Protein AF-0000000084083365 (afdb_homodimer)

Solvent-accessible surface area (backbone atoms only — not comparable to full-atom values): 12027 Å² total; per-residue (Å²): 129,91,64,71,51,70,53,64,90,50,36,26,26,65,69,39,46,43,53,42,29,74,72,65,22,33,40,32,35,37,15,74,35,67,48,46,75,58,87,82,38,42,32,40,36,31,38,42,30,38,36,39,96,86,64,53,58,25,37,34,26,52,65,78,50,51,77,82,81,77,56,88,44,71,38,72,30,55,31,55,54,53,50,41,50,49,38,45,70,63,65,36,55,50,38,53,43,35,54,30,53,77,34,64,30,79,44,64,66,75,80,130,129,89,66,72,46,70,54,62,89,50,35,26,26,66,68,38,46,42,53,40,32,74,72,65,22,33,40,32,36,36,15,73,35,65,48,47,75,58,89,83,37,43,34,38,35,32,38,42,30,39,36,40,94,85,64,52,55,24,37,34,29,48,69,72,28,56,71,80,83,65,49,88,37,72,38,72,30,55,31,54,53,51,49,42,52,50,36,46,70,63,64,35,55,50,35,55,42,35,54,31,51,78,35,65,30,79,43,66,65,76,80,130

Organism: NCBI:txid1280846

pLDDT: mean 87.74, std 18.54, range [27.97, 98.88]

Structure (mmCIF, N/CA/C/O backbone):
data_AF-0000000084083365-model_v1
#
loop_
_entity.id
_entity.type
_entity.pdbx_description
1 polymer 'Uncharacterized protein'
#
loop_
_atom_site.group_PDB
_atom_site.id
_atom_site.type_symbol
_atom_site.label_atom_id
_atom_site.label_alt_id
_atom_site.label_comp_id
_atom_site.label_asym_id
_atom_site.label_entity_id
_atom_site.label_seq_id
_atom_site.pdbx_PDB_ins_code
_atom_site.Cartn_x
_atom_site.Cartn_y
_atom_site.Cartn_z
_atom_site.occupancy
_atom_site.B_iso_or_equiv
_atom_site.auth_seq_id
_atom_site.auth_comp_id
_atom_site.auth_asym_id
_atom_site.auth_atom_id
_atom_site.pdbx_PDB_model_num
ATOM 1 N N . MET A 1 1 ? -10.867 -27.219 -23.719 1 28.39 1 MET A N 1
ATOM 2 C CA . MET A 1 1 ? -10.984 -27.281 -22.266 1 28.39 1 MET A CA 1
ATOM 3 C C . MET A 1 1 ? -9.906 -26.422 -21.594 1 28.39 1 MET A C 1
ATOM 5 O O . MET A 1 1 ? -8.719 -26.609 -21.844 1 28.39 1 MET A O 1
ATOM 9 N N . ASN A 1 2 ? -9.812 -25 -21.469 1 34.97 2 ASN A N 1
ATOM 10 C CA . ASN A 1 2 ? -8.664 -24.109 -21.344 1 34.97 2 ASN A CA 1
ATOM 11 C C . ASN A 1 2 ? -7.824 -24.453 -20.109 1 34.97 2 ASN A C 1
ATOM 13 O O . ASN A 1 2 ? -8.344 -24.5 -19 1 34.97 2 ASN A O 1
ATOM 17 N N . LEU A 1 3 ? -6.824 -25.312 -20.219 1 38.81 3 LEU A N 1
ATOM 18 C CA . LEU A 1 3 ? -5.852 -26.016 -19.391 1 38.81 3 LEU A CA 1
ATOM 19 C C . LEU A 1 3 ? -5.336 -25.109 -18.281 1 38.81 3 LEU A C 1
ATOM 21 O O . LEU A 1 3 ? -4.543 -25.547 -17.438 1 38.81 3 LEU A O 1
ATOM 25 N N . THR A 1 4 ? -5.219 -23.844 -18.562 1 41.69 4 THR A N 1
ATOM 26 C CA . THR A 1 4 ? -4.078 -23.094 -18.047 1 41.69 4 THR A CA 1
ATOM 27 C C . THR A 1 4 ? -4.141 -23 -16.516 1 41.69 4 THR A C 1
ATOM 29 O O . THR A 1 4 ? -3.133 -22.719 -15.867 1 41.69 4 THR A O 1
ATOM 32 N N . THR A 1 5 ? -5.312 -22.891 -16.016 1 45.03 5 THR A N 1
ATOM 33 C CA . THR A 1 5 ? -5.289 -22.531 -14.602 1 45.03 5 THR A CA 1
ATOM 34 C C . THR A 1 5 ? -4.914 -23.734 -13.742 1 45.03 5 THR A C 1
ATOM 36 O O . THR A 1 5 ? -4.871 -23.641 -12.516 1 45.03 5 THR A O 1
ATOM 39 N N . ASP A 1 6 ? -5.16 -24.953 -14.344 1 44.09 6 ASP A N 1
ATOM 40 C CA . ASP A 1 6 ? -5.082 -26.141 -13.492 1 44.09 6 ASP A CA 1
ATOM 41 C C . ASP A 1 6 ? -3.631 -26.484 -13.164 1 44.09 6 ASP A C 1
ATOM 43 O O . ASP A 1 6 ? -3.102 -27.484 -13.648 1 44.09 6 ASP A O 1
ATOM 47 N N . LEU A 1 7 ? -2.617 -25.5 -13.258 1 50.69 7 LEU A N 1
ATOM 48 C CA . LEU A 1 7 ? -1.283 -25.953 -12.883 1 50.69 7 LEU A CA 1
ATOM 49 C C . LEU A 1 7 ? -1.339 -26.828 -11.633 1 50.69 7 LEU A C 1
ATOM 51 O O . LEU A 1 7 ? -2.414 -27.047 -11.07 1 50.69 7 LEU A O 1
ATOM 55 N N . GLU A 1 8 ? 0.012 -27.188 -11.078 1 58.81 8 GLU A N 1
ATOM 56 C CA . GLU A 1 8 ? 0.29 -27.875 -9.82 1 58.81 8 GLU A CA 1
ATOM 57 C C . GLU A 1 8 ? -0.6 -27.344 -8.703 1 58.81 8 GLU A C 1
ATOM 59 O O . GLU A 1 8 ? -0.982 -26.172 -8.703 1 58.81 8 GLU A O 1
ATOM 64 N N . PRO A 1 9 ? -1.071 -28.406 -7.906 1 67.81 9 PRO A N 1
ATOM 65 C CA . PRO A 1 9 ? -1.9 -28.078 -6.746 1 67.81 9 PRO A CA 1
ATOM 66 C C . PRO A 1 9 ? -1.335 -26.922 -5.922 1 67.81 9 PRO A C 1
ATOM 68 O O . PRO A 1 9 ? -0.115 -26.766 -5.82 1 67.81 9 PRO A O 1
ATOM 71 N N . ASN A 1 10 ? -2.02 -25.828 -5.785 1 86.62 10 ASN A N 1
ATOM 72 C CA . ASN A 1 10 ? -1.722 -24.781 -4.82 1 86.62 10 ASN A CA 1
ATOM 73 C C . ASN A 1 10 ? -0.955 -23.625 -5.465 1 86.62 10 ASN A C 1
ATOM 75 O O . ASN A 1 10 ? -0.262 -22.875 -4.777 1 86.62 10 ASN A O 1
ATOM 79 N N . VAL A 1 11 ? -0.805 -23.797 -6.809 1 91.06 11 VAL A N 1
ATOM 80 C CA . VAL A 1 11 ? -0.217 -22.656 -7.504 1 91.06 11 VAL A CA 1
ATOM 81 C C . VAL A 1 11 ? -1.231 -22.078 -8.484 1 91.06 11 VAL A C 1
ATOM 83 O O . VAL A 1 11 ? -2.184 -22.75 -8.883 1 91.06 11 VAL A O 1
ATOM 86 N N . ILE A 1 12 ? -1.033 -20.859 -8.914 1 92.62 12 ILE A N 1
ATOM 87 C CA . ILE A 1 12 ? -1.96 -20.172 -9.812 1 92.62 12 ILE A CA 1
ATOM 88 C C . ILE A 1 12 ? -1.193 -19.203 -10.703 1 92.62 12 ILE A C 1
ATOM 90 O O . ILE A 1 12 ? -0.215 -18.594 -10.266 1 92.62 12 ILE A O 1
ATOM 94 N N . THR A 1 13 ? -1.591 -19.109 -11.938 1 92.25 13 THR A N 1
ATOM 95 C CA . THR A 1 13 ? -1.051 -18.125 -12.867 1 92.25 13 THR A CA 1
ATOM 96 C C . THR A 1 13 ? -1.703 -16.766 -12.641 1 92.25 13 THR A C 1
ATOM 98 O O . THR A 1 13 ? -2.654 -16.641 -11.867 1 92.25 13 THR A O 1
ATOM 101 N N . GLU A 1 14 ? -1.172 -15.797 -13.359 1 93.44 14 GLU A N 1
ATOM 102 C CA . GLU A 1 14 ? -1.752 -14.469 -13.25 1 93.44 14 GLU A CA 1
ATOM 103 C C . GLU A 1 14 ? -3.217 -14.461 -13.672 1 93.44 14 GLU A C 1
ATOM 105 O O . GLU A 1 14 ? -4.066 -13.875 -13 1 93.44 14 GLU A O 1
ATOM 110 N N . GLN A 1 15 ? -3.447 -15.086 -14.797 1 91.94 15 GLN A N 1
ATOM 111 C CA . GLN A 1 15 ? -4.832 -15.156 -15.258 1 91.94 15 GLN A CA 1
ATOM 112 C C . GLN A 1 15 ? -5.715 -15.844 -14.219 1 91.94 15 GLN A C 1
ATOM 114 O O . GLN A 1 15 ? -6.828 -15.383 -13.945 1 91.94 15 GLN A O 1
ATOM 119 N N . GLY A 1 16 ? -5.266 -16.938 -13.742 1 92.69 16 GLY A N 1
ATOM 120 C CA . GLY A 1 16 ? -6.016 -17.641 -12.711 1 92.69 16 GLY A CA 1
ATOM 121 C C . GLY A 1 16 ? -6.27 -16.797 -11.477 1 92.69 16 GLY A C 1
ATOM 122 O O . GLY A 1 16 ? -7.352 -16.859 -10.891 1 92.69 16 GLY A O 1
ATOM 123 N N . LEU A 1 17 ? -5.258 -16.062 -11.102 1 95.44 17 LEU A N 1
ATOM 124 C CA . LEU A 1 17 ? -5.398 -15.195 -9.93 1 95.44 17 LEU A CA 1
ATOM 125 C C . LEU A 1 17 ? -6.492 -14.156 -10.148 1 95.44 17 LEU A C 1
ATOM 127 O O . LEU A 1 17 ? -7.316 -13.914 -9.266 1 95.44 17 LEU A O 1
ATOM 131 N N . ARG A 1 18 ? -6.52 -13.562 -11.281 1 96.25 18 ARG A N 1
ATOM 132 C CA . ARG A 1 18 ? -7.547 -12.578 -11.594 1 96.25 18 ARG A CA 1
ATOM 133 C C . ARG A 1 18 ? -8.938 -13.195 -11.531 1 96.25 18 ARG A C 1
ATOM 135 O O . ARG A 1 18 ? -9.867 -12.594 -10.984 1 96.25 18 ARG A O 1
ATOM 142 N N . GLU A 1 19 ? -9.031 -14.344 -12.047 1 95.19 19 GLU A N 1
ATOM 143 C CA . GLU A 1 19 ? -10.312 -15.039 -12.047 1 95.19 19 GLU A CA 1
ATOM 144 C C . GLU A 1 19 ? -10.773 -15.344 -10.625 1 95.19 19 GLU A C 1
ATOM 146 O O . GLU A 1 19 ? -11.945 -15.148 -10.289 1 95.19 19 GLU A O 1
ATOM 151 N N . LEU A 1 20 ? -9.859 -15.836 -9.891 1 95.31 20 LEU A N 1
ATOM 152 C CA . LEU A 1 20 ? -10.211 -16.156 -8.508 1 95.31 20 LEU A CA 1
ATOM 153 C C . LEU A 1 20 ? -10.555 -14.898 -7.727 1 95.31 20 LEU A C 1
ATOM 155 O O . LEU A 1 20 ? -11.469 -14.906 -6.898 1 95.31 20 LEU A O 1
ATOM 159 N N . ALA A 1 21 ? -9.812 -13.812 -7.965 1 96.5 21 ALA A N 1
ATOM 160 C CA . ALA A 1 21 ? -10.125 -12.547 -7.309 1 96.5 21 ALA A CA 1
ATOM 161 C C . ALA A 1 21 ? -11.539 -12.086 -7.656 1 96.5 21 ALA A C 1
ATOM 163 O O . ALA A 1 21 ? -12.273 -11.617 -6.781 1 96.5 21 ALA A O 1
ATOM 164 N N . GLU A 1 22 ? -11.922 -12.227 -8.859 1 95.88 22 GLU A N 1
ATOM 165 C CA . GLU A 1 22 ? -13.258 -11.852 -9.305 1 95.88 22 GLU A CA 1
ATOM 166 C C . GLU A 1 22 ? -14.328 -12.688 -8.625 1 95.88 22 GLU A C 1
ATOM 168 O O . GLU A 1 22 ? -15.461 -12.234 -8.438 1 95.88 22 GLU A O 1
ATOM 173 N N . LYS A 1 23 ? -13.945 -13.898 -8.32 1 94.62 23 LYS A N 1
ATOM 174 C CA . LYS A 1 23 ? -14.875 -14.797 -7.656 1 94.62 23 LYS A CA 1
ATOM 175 C C . LYS A 1 23 ? -14.898 -14.555 -6.148 1 94.62 23 LYS A C 1
ATOM 177 O O . LYS A 1 23 ? -15.539 -15.289 -5.402 1 94.62 23 LYS A O 1
ATOM 182 N N . GLY A 1 24 ? -14.141 -13.594 -5.699 1 94.94 24 GLY A N 1
ATOM 183 C CA . GLY A 1 24 ? -14.258 -13.188 -4.309 1 94.94 24 GLY A CA 1
ATOM 184 C C . GLY A 1 24 ? -13.094 -13.648 -3.453 1 94.94 24 GLY A C 1
ATOM 185 O O . GLY A 1 24 ? -13.062 -13.398 -2.246 1 94.94 24 GLY A O 1
ATOM 186 N N . HIS A 1 25 ? -12.109 -14.336 -4.016 1 96.44 25 HIS A N 1
ATOM 187 C CA . HIS A 1 25 ? -10.93 -14.742 -3.262 1 96.44 25 HIS A CA 1
ATOM 188 C C . HIS A 1 25 ? -10.086 -13.539 -2.857 1 96.44 25 HIS A C 1
ATOM 190 O O . HIS A 1 25 ? -10.047 -12.531 -3.574 1 96.44 25 HIS A O 1
ATOM 196 N N . MET A 1 26 ? -9.383 -13.672 -1.742 1 97.75 26 MET A N 1
ATOM 197 C CA . MET A 1 26 ? -8.43 -12.656 -1.318 1 97.75 26 MET A CA 1
ATOM 198 C C . MET A 1 26 ? -7.09 -12.836 -2.029 1 97.75 26 MET A C 1
ATOM 200 O O . MET A 1 26 ? -6.695 -13.961 -2.342 1 97.75 26 MET A O 1
ATOM 204 N N . VAL A 1 27 ? -6.496 -11.75 -2.279 1 98.38 27 VAL A N 1
ATOM 205 C CA . VAL A 1 27 ? -5.113 -11.75 -2.736 1 98.38 27 VAL A CA 1
ATOM 206 C C . VAL A 1 27 ? -4.203 -11.203 -1.638 1 98.38 27 VAL A C 1
ATOM 208 O O . VAL A 1 27 ? -4.418 -10.086 -1.147 1 98.38 27 VAL A O 1
ATOM 211 N N . GLU A 1 28 ? -3.213 -11.977 -1.253 1 98.69 28 GLU A N 1
ATOM 212 C CA . GLU A 1 28 ? -2.271 -11.539 -0.227 1 98.69 28 GLU A CA 1
ATOM 213 C C . GLU A 1 28 ? -0.902 -11.234 -0.829 1 98.69 28 GLU A C 1
ATOM 215 O O . GLU A 1 28 ? -0.443 -11.938 -1.73 1 98.69 28 GLU A O 1
ATOM 220 N N . VAL A 1 29 ? -0.336 -10.18 -0.388 1 98.88 29 VAL A N 1
ATOM 221 C CA . VAL A 1 29 ? 1.053 -9.836 -0.664 1 98.88 29 VAL A CA 1
ATOM 222 C C . VAL A 1 29 ? 1.919 -10.156 0.55 1 98.88 29 VAL A C 1
ATOM 224 O O . VAL A 1 29 ? 1.615 -9.742 1.669 1 98.88 29 VAL A O 1
ATOM 227 N N . LEU A 1 30 ? 2.959 -10.938 0.314 1 98.88 30 LEU A N 1
ATOM 228 C CA . LEU A 1 30 ? 3.85 -11.359 1.39 1 98.88 30 LEU A CA 1
ATOM 229 C C . LEU A 1 30 ? 5.238 -10.75 1.214 1 98.88 30 LEU A C 1
ATOM 231 O O . LEU A 1 30 ? 5.812 -10.805 0.123 1 98.88 30 LEU A O 1
ATOM 235 N N . CYS A 1 31 ? 5.75 -10.188 2.297 1 98.88 31 CYS A N 1
ATOM 236 C CA . CYS A 1 31 ? 7.105 -9.656 2.283 1 98.88 31 CYS A CA 1
ATOM 237 C C . CYS A 1 31 ? 8.109 -10.711 2.723 1 98.88 31 CYS A C 1
ATOM 239 O O . CYS A 1 31 ? 8.023 -11.234 3.834 1 98.88 31 CYS A O 1
ATOM 241 N N . GLN A 1 32 ? 9.078 -10.961 1.82 1 98.75 32 GLN A N 1
ATOM 242 C CA . GLN A 1 32 ? 9.992 -12.07 2.064 1 98.75 32 GLN A CA 1
ATOM 243 C C . GLN A 1 32 ? 11.375 -11.562 2.465 1 98.75 32 GLN A C 1
ATOM 245 O O . GLN A 1 32 ? 12.266 -12.352 2.771 1 98.75 32 GLN A O 1
ATOM 250 N N . ALA A 1 33 ? 11.633 -10.352 2.414 1 98.56 33 ALA A N 1
ATOM 251 C CA . ALA A 1 33 ? 12.859 -9.672 2.826 1 98.56 33 ALA A CA 1
ATOM 252 C C . ALA A 1 33 ? 12.586 -8.219 3.184 1 98.56 33 ALA A C 1
ATOM 254 O O . ALA A 1 33 ? 11.711 -7.578 2.588 1 98.56 33 ALA A O 1
ATOM 255 N N . ASP A 1 34 ? 13.352 -7.648 4.18 1 98.56 34 ASP A N 1
ATOM 256 C CA . ASP A 1 34 ? 13.172 -6.242 4.523 1 98.56 34 ASP A CA 1
ATOM 257 C C . ASP A 1 34 ? 13.438 -5.344 3.32 1 98.56 34 ASP A C 1
ATOM 259 O O . ASP A 1 34 ? 14.531 -5.375 2.75 1 98.56 34 ASP A O 1
ATOM 263 N N . PRO A 1 35 ? 12.469 -4.598 2.949 1 98.75 35 PRO A N 1
ATOM 264 C CA . PRO A 1 35 ? 12.672 -3.713 1.801 1 98.75 35 PRO A CA 1
ATOM 265 C C . PRO A 1 35 ? 13.641 -2.572 2.102 1 98.75 35 PRO A C 1
ATOM 267 O O . PRO A 1 35 ? 13.82 -2.197 3.266 1 98.75 35 PRO A O 1
ATOM 270 N N . GLU A 1 36 ? 14.203 -2.035 1.07 1 98.31 36 GLU A N 1
ATOM 271 C CA . GLU A 1 36 ? 15.102 -0.888 1.164 1 98.31 36 GLU A CA 1
ATOM 272 C C . GLU A 1 36 ? 14.859 0.095 0.022 1 98.31 36 GLU A C 1
ATOM 274 O O . GLU A 1 36 ? 14.586 -0.314 -1.109 1 98.31 36 GLU A O 1
ATOM 279 N N . ARG A 1 37 ? 15.078 1.303 0.318 1 97.19 37 ARG A N 1
ATOM 280 C CA . ARG A 1 37 ? 14.93 2.33 -0.708 1 97.19 37 ARG A CA 1
ATOM 281 C C . ARG A 1 37 ? 16.266 2.613 -1.396 1 97.19 37 ARG A C 1
ATOM 283 O O . ARG A 1 37 ? 17.266 2.895 -0.732 1 97.19 37 ARG A O 1
ATOM 290 N N . LYS A 1 38 ? 16.312 2.479 -2.658 1 95.69 38 LYS A N 1
ATOM 291 C CA . LYS A 1 38 ? 17.438 2.857 -3.502 1 95.69 38 LYS A CA 1
ATOM 292 C C . LYS A 1 38 ? 17.016 3.836 -4.59 1 95.69 38 LYS A C 1
ATOM 294 O O . LYS A 1 38 ? 16.344 3.447 -5.559 1 95.69 38 LYS A O 1
ATOM 299 N N . GLY A 1 39 ? 17.406 5.094 -4.434 1 92.5 39 GLY A N 1
ATOM 300 C CA . GLY A 1 39 ? 16.938 6.098 -5.375 1 92.5 39 GLY A CA 1
ATOM 301 C C . GLY A 1 39 ? 15.438 6.273 -5.359 1 92.5 39 GLY A C 1
ATOM 302 O O . GLY A 1 39 ? 14.844 6.488 -4.297 1 92.5 39 GLY A O 1
ATOM 303 N N . PRO A 1 40 ? 14.859 6.215 -6.543 1 92.25 40 PRO A N 1
ATOM 304 C CA . PRO A 1 40 ? 13.422 6.492 -6.633 1 92.25 40 PRO A CA 1
ATOM 305 C C . PRO A 1 40 ? 12.57 5.258 -6.355 1 92.25 40 PRO A C 1
ATOM 307 O O . PRO A 1 40 ? 11.344 5.32 -6.453 1 92.25 40 PRO A O 1
ATOM 310 N N . SER A 1 41 ? 13.227 4.172 -5.957 1 96.19 41 SER A N 1
ATOM 311 C CA . SER A 1 41 ? 12.461 2.938 -5.859 1 96.19 41 SER A CA 1
ATOM 312 C C . SER A 1 41 ? 12.688 2.246 -4.52 1 96.19 41 SER A C 1
ATOM 314 O O . SER A 1 41 ? 13.773 2.355 -3.938 1 96.19 41 SER A O 1
ATOM 316 N N . TRP A 1 42 ? 11.648 1.66 -4.027 1 98.38 42 TRP A N 1
ATOM 317 C CA . TRP A 1 42 ? 11.758 0.707 -2.926 1 98.38 42 TRP A CA 1
ATOM 318 C C . TRP A 1 42 ? 11.969 -0.709 -3.451 1 98.38 42 TRP A C 1
ATOM 320 O O . TRP A 1 42 ? 11.133 -1.234 -4.191 1 98.38 42 TRP A O 1
ATOM 330 N N . TYR A 1 43 ? 13.086 -1.28 -3.055 1 98.69 43 TYR A N 1
ATOM 331 C CA . TYR A 1 43 ? 13.406 -2.65 -3.441 1 98.69 43 TYR A CA 1
ATOM 332 C C . TYR A 1 43 ? 13.117 -3.619 -2.303 1 98.69 43 TYR A C 1
ATOM 334 O O . TYR A 1 43 ? 13.242 -3.266 -1.129 1 98.69 43 TYR A O 1
ATOM 342 N N . GLY A 1 44 ? 12.727 -4.777 -2.656 1 98.62 44 GLY A N 1
ATOM 343 C CA . GLY A 1 44 ? 12.422 -5.863 -1.736 1 98.62 44 GLY A CA 1
ATOM 344 C C . GLY A 1 44 ? 12.125 -7.176 -2.438 1 98.62 44 GLY A C 1
ATOM 345 O O . GLY A 1 44 ? 12.617 -7.418 -3.543 1 98.62 44 GLY A O 1
ATOM 346 N N . LEU A 1 45 ? 11.547 -8.023 -1.747 1 98.81 45 LEU A N 1
ATOM 347 C CA . LEU A 1 45 ? 11.07 -9.289 -2.287 1 98.81 45 LEU A CA 1
ATOM 348 C C . LEU A 1 45 ? 9.664 -9.594 -1.783 1 98.81 45 LEU A C 1
ATOM 350 O O . LEU A 1 45 ? 9.461 -9.828 -0.588 1 98.81 45 LEU A O 1
ATOM 354 N N . TRP A 1 46 ? 8.773 -9.5 -2.689 1 98.75 46 TRP A N 1
ATOM 355 C CA . TRP A 1 46 ? 7.387 -9.812 -2.379 1 98.75 46 TRP A CA 1
ATOM 356 C C . TRP A 1 46 ? 6.875 -10.945 -3.264 1 98.75 46 TRP A C 1
ATOM 358 O O . TRP A 1 46 ? 7.305 -11.094 -4.41 1 98.75 46 TRP A O 1
ATOM 368 N N . ILE A 1 47 ? 6.016 -11.734 -2.74 1 98.56 47 ILE A N 1
ATOM 369 C CA . ILE A 1 47 ? 5.262 -12.727 -3.498 1 98.56 47 ILE A CA 1
ATOM 370 C C . ILE A 1 47 ? 3.77 -12.562 -3.225 1 98.56 47 ILE A C 1
ATOM 372 O O . ILE A 1 47 ? 3.375 -11.812 -2.328 1 98.56 47 ILE A O 1
ATOM 376 N N . MET A 1 48 ? 2.992 -13.242 -4.094 1 98.5 48 MET A N 1
ATOM 377 C CA . MET A 1 48 ? 1.546 -13.148 -3.916 1 98.5 48 MET A CA 1
ATOM 378 C C . MET A 1 48 ? 0.906 -14.531 -3.9 1 98.5 48 MET A C 1
ATOM 380 O O . MET A 1 48 ? 1.438 -15.469 -4.492 1 98.5 48 MET A O 1
ATOM 384 N N . ARG A 1 49 ? -0.214 -14.594 -3.191 1 97.44 49 ARG A N 1
ATOM 385 C CA . ARG A 1 49 ? -1.049 -15.789 -3.209 1 97.44 49 ARG A CA 1
ATOM 386 C C . ARG A 1 49 ? -2.527 -15.422 -3.111 1 97.44 49 ARG A C 1
ATOM 388 O O . ARG A 1 49 ? -2.875 -14.32 -2.686 1 97.44 49 ARG A O 1
ATOM 395 N N . THR A 1 50 ? -3.348 -16.297 -3.59 1 97.5 50 THR A N 1
ATOM 396 C CA . THR A 1 50 ? -4.781 -16.203 -3.348 1 97.5 50 THR A CA 1
ATOM 397 C C . THR A 1 50 ? -5.195 -17.062 -2.158 1 97.5 50 THR A C 1
ATOM 399 O O . THR A 1 50 ? -4.57 -18.094 -1.886 1 97.5 50 THR A O 1
ATOM 402 N N . VAL A 1 51 ? -6.168 -16.578 -1.456 1 97.25 51 VAL A N 1
ATOM 403 C CA . VAL A 1 51 ? -6.746 -17.328 -0.347 1 97.25 51 VAL A CA 1
ATOM 404 C C . VAL A 1 51 ? -8.258 -17.453 -0.538 1 97.25 51 VAL A C 1
ATOM 406 O O . VAL A 1 51 ? -8.969 -16.453 -0.571 1 97.25 51 VAL A O 1
ATOM 409 N N . GLY A 1 52 ? -8.727 -18.672 -0.672 1 94.56 52 GLY A N 1
ATOM 410 C CA . GLY A 1 52 ? -10.148 -18.922 -0.811 1 94.56 52 GLY A CA 1
ATOM 411 C C . GLY A 1 52 ? -10.898 -18.844 0.506 1 94.56 52 GLY A C 1
ATOM 412 O O . GLY A 1 52 ? -10.289 -18.75 1.57 1 94.56 52 GLY A O 1
ATOM 413 N N . ALA A 1 53 ? -12.266 -18.891 0.351 1 91.56 53 ALA A N 1
ATOM 414 C CA . ALA A 1 53 ? -13.125 -18.891 1.535 1 91.56 53 ALA A CA 1
ATOM 415 C C . ALA A 1 53 ? -12.844 -20.109 2.416 1 91.56 53 ALA A C 1
ATOM 417 O O . ALA A 1 53 ? -13.023 -20.047 3.635 1 91.56 53 ALA A O 1
ATOM 418 N N . ASP A 1 54 ? -12.406 -21.141 1.793 1 91.44 54 ASP A N 1
ATOM 419 C CA . ASP A 1 54 ? -12.109 -22.391 2.502 1 91.44 54 ASP A CA 1
ATOM 420 C C . ASP A 1 54 ? -10.719 -22.344 3.129 1 91.44 54 ASP A C 1
ATOM 422 O O . ASP A 1 54 ? -10.281 -23.312 3.758 1 91.44 54 ASP A O 1
ATOM 426 N N . GLY A 1 55 ? -10.031 -21.297 2.939 1 91.62 55 GLY A N 1
ATOM 427 C CA . GLY A 1 55 ? -8.703 -21.156 3.512 1 91.62 55 GLY A CA 1
ATOM 428 C C . GLY A 1 55 ? -7.605 -21.719 2.621 1 91.62 55 GLY A C 1
ATOM 429 O O . GLY A 1 55 ? -6.422 -21.594 2.936 1 91.62 55 GLY A O 1
ATOM 430 N N . LYS A 1 56 ? -7.992 -22.297 1.464 1 93 56 LYS A N 1
ATOM 431 C CA . LYS A 1 56 ? -6.992 -22.844 0.548 1 93 56 LYS A CA 1
ATOM 432 C C . LYS A 1 56 ? -6.195 -21.719 -0.121 1 93 56 LYS A C 1
ATOM 434 O O . LYS A 1 56 ? -6.77 -20.75 -0.599 1 93 56 LYS A O 1
ATOM 439 N N . GLU A 1 57 ? -4.906 -21.922 -0.083 1 95.56 57 GLU A N 1
ATOM 440 C CA . GLU A 1 57 ? -3.994 -20.938 -0.646 1 95.56 57 GLU A CA 1
ATOM 441 C C . GLU A 1 57 ? -3.408 -21.406 -1.971 1 95.56 57 GLU A C 1
ATOM 443 O O . GLU A 1 57 ? -3.15 -22.609 -2.145 1 95.56 57 GLU A O 1
ATOM 448 N N . LYS A 1 58 ? -3.246 -20.516 -2.932 1 94.69 58 LYS A N 1
ATOM 449 C CA . LYS A 1 58 ? -2.539 -20.781 -4.184 1 94.69 58 LYS A CA 1
ATOM 450 C C . LYS A 1 58 ? -1.478 -19.719 -4.445 1 94.69 58 LYS A C 1
ATOM 452 O O . LYS A 1 58 ? -1.785 -18.516 -4.492 1 94.69 58 LYS A O 1
ATOM 457 N N . LEU A 1 59 ? -0.245 -20.156 -4.617 1 95.19 59 LEU A N 1
ATOM 458 C CA . LEU A 1 59 ? 0.88 -19.25 -4.848 1 95.19 59 LEU A CA 1
ATOM 459 C C . LEU A 1 59 ? 0.927 -18.812 -6.305 1 95.19 59 LEU A C 1
ATOM 461 O O . LEU A 1 59 ? 0.756 -19.625 -7.215 1 95.19 59 LEU A O 1
ATOM 465 N N . LEU A 1 60 ? 1.142 -17.5 -6.527 1 96.06 60 LEU A N 1
ATOM 466 C CA . LEU A 1 60 ? 1.297 -16.953 -7.871 1 96.06 60 LEU A CA 1
ATOM 467 C C . LEU A 1 60 ? 2.629 -17.375 -8.484 1 96.06 60 LEU A C 1
ATOM 469 O O . LEU A 1 60 ? 3.686 -17.188 -7.875 1 96.06 60 LEU A O 1
ATOM 473 N N . VAL A 1 61 ? 2.518 -17.906 -9.641 1 93.12 61 VAL A N 1
ATOM 474 C CA . VAL A 1 61 ? 3.73 -18.359 -10.312 1 93.12 61 VAL A CA 1
ATOM 475 C C . VAL A 1 61 ? 3.826 -17.719 -11.695 1 93.12 61 VAL A C 1
ATOM 477 O O . VAL A 1 61 ? 2.832 -17.219 -12.219 1 93.12 61 VAL A O 1
ATOM 480 N N . THR A 1 62 ? 5.062 -17.562 -12.203 1 86.12 62 THR A N 1
ATOM 481 C CA . THR A 1 62 ? 5.293 -17.031 -13.539 1 86.12 62 THR A CA 1
ATOM 482 C C . THR A 1 62 ? 4.883 -18.047 -14.602 1 86.12 62 THR A C 1
ATOM 484 O O . THR A 1 62 ? 4.926 -19.25 -14.359 1 86.12 62 THR A O 1
ATOM 487 N N . ALA A 1 63 ? 3.619 -18 -15.172 1 58.94 63 ALA A N 1
ATOM 488 C CA . ALA A 1 63 ? 3.139 -18.984 -16.141 1 58.94 63 ALA A CA 1
ATOM 489 C C . ALA A 1 63 ? 4.293 -19.797 -16.703 1 58.94 63 ALA A C 1
ATOM 491 O O . ALA A 1 63 ? 4.246 -21.031 -16.719 1 58.94 63 ALA A O 1
ATOM 492 N N . ARG A 1 64 ? 4.949 -19.281 -17.812 1 52.28 64 ARG A N 1
ATOM 493 C CA . ARG A 1 64 ? 5.473 -20.172 -18.844 1 52.28 64 ARG A CA 1
ATOM 494 C C . ARG A 1 64 ? 6.691 -20.938 -18.344 1 52.28 64 ARG A C 1
ATOM 496 O O . ARG A 1 64 ? 7.816 -20.438 -18.406 1 52.28 64 ARG A O 1
ATOM 503 N N . THR A 1 65 ? 6.848 -20.984 -17.109 1 46.62 65 THR A N 1
ATOM 504 C CA . THR A 1 65 ? 7.855 -22.031 -17.016 1 46.62 65 THR A CA 1
ATOM 505 C C . THR A 1 65 ? 7.539 -23.172 -17.969 1 46.62 65 THR A C 1
ATOM 507 O O . THR A 1 65 ? 6.656 -23.984 -17.688 1 46.62 65 THR A O 1
ATOM 510 N N . ARG A 1 66 ? 7.109 -22.875 -19.031 1 42.59 66 ARG A N 1
ATOM 511 C CA . ARG A 1 66 ? 7.082 -24 -19.969 1 42.59 66 ARG A CA 1
ATOM 512 C C . ARG A 1 66 ? 8.141 -25.031 -19.609 1 42.59 66 ARG A C 1
ATOM 514 O O . ARG A 1 66 ? 9.016 -24.766 -18.781 1 42.59 66 ARG A O 1
ATOM 521 N N . LEU A 1 67 ? 8.719 -25.594 -20.828 1 41.47 67 LEU A N 1
ATOM 522 C CA . LEU A 1 67 ? 9.203 -26.844 -21.406 1 41.47 67 LEU A CA 1
ATOM 523 C C . LEU A 1 67 ? 10.539 -27.234 -20.781 1 41.47 67 LEU A C 1
ATOM 525 O O . LEU A 1 67 ? 10.914 -28.406 -20.797 1 41.47 67 LEU A O 1
ATOM 529 N N . THR A 1 68 ? 11.398 -26.188 -20.672 1 45.31 68 THR A N 1
ATOM 530 C CA . THR A 1 68 ? 12.656 -26.938 -20.719 1 45.31 68 THR A CA 1
ATOM 531 C C . THR A 1 68 ? 12.922 -27.609 -19.375 1 45.31 68 THR A C 1
ATOM 533 O O . THR A 1 68 ? 13.367 -28.766 -19.328 1 45.31 68 THR A O 1
ATOM 536 N N . GLN A 1 69 ? 12.984 -26.656 -18.234 1 52.88 69 GLN A N 1
ATOM 537 C CA . GLN A 1 69 ? 13.578 -27.391 -17.125 1 52.88 69 GLN A CA 1
ATOM 538 C C . GLN A 1 69 ? 12.508 -27.859 -16.141 1 52.88 69 GLN A C 1
ATOM 540 O O . GLN A 1 69 ? 12.812 -28.578 -15.18 1 52.88 69 GLN A O 1
ATOM 545 N N . ASN A 1 70 ? 11.117 -27.844 -16.469 1 55.59 70 ASN A N 1
ATOM 546 C CA . ASN A 1 70 ? 10.016 -28.438 -15.719 1 55.59 70 ASN A CA 1
ATOM 547 C C . ASN A 1 70 ? 9.891 -27.828 -14.328 1 55.59 70 ASN A C 1
ATOM 549 O O . ASN A 1 70 ? 9.445 -28.484 -13.391 1 55.59 70 ASN A O 1
ATOM 553 N N . ALA A 1 71 ? 10.594 -26.531 -13.984 1 65.06 71 ALA A N 1
ATOM 554 C CA . ALA A 1 71 ? 10.484 -26.094 -12.594 1 65.06 71 ALA A CA 1
ATOM 555 C C . ALA A 1 71 ? 9.492 -24.938 -12.453 1 65.06 71 ALA A C 1
ATOM 557 O O . ALA A 1 71 ? 9.523 -24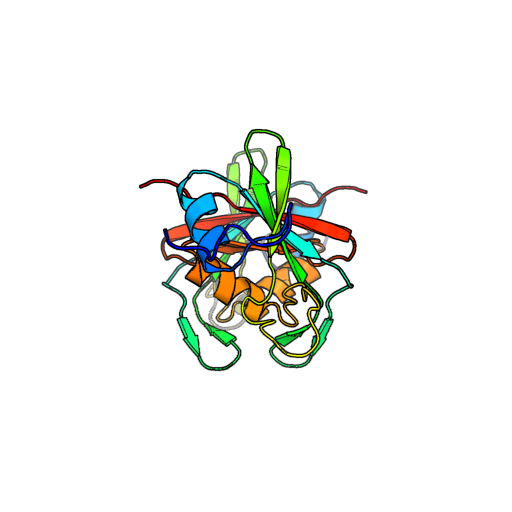 -13.242 1 65.06 71 ALA A O 1
ATOM 558 N N . ILE A 1 72 ? 8.406 -25.047 -11.664 1 76.19 72 ILE A N 1
ATOM 559 C CA . ILE A 1 72 ? 7.469 -24.031 -11.203 1 76.19 72 ILE A CA 1
ATOM 560 C C . ILE A 1 72 ? 8.219 -22.953 -10.43 1 76.19 72 ILE A C 1
ATOM 562 O O . ILE A 1 72 ? 8.914 -23.25 -9.453 1 76.19 72 ILE A O 1
ATOM 566 N N . LYS A 1 73 ? 8.219 -21.766 -11.148 1 86.69 73 LYS A N 1
ATOM 567 C CA . LYS A 1 73 ? 8.906 -20.672 -10.469 1 86.69 73 LYS A CA 1
ATOM 568 C C . LYS A 1 73 ? 7.902 -19.688 -9.875 1 86.69 73 LYS A C 1
ATOM 570 O O . LYS A 1 73 ? 6.988 -19.234 -10.562 1 86.69 73 LYS A O 1
ATOM 575 N N . VAL A 1 74 ? 8.008 -19.438 -8.578 1 92.12 74 VAL A N 1
ATOM 576 C CA . VAL A 1 74 ? 7.199 -18.438 -7.887 1 92.12 74 VAL A CA 1
ATOM 577 C C . VAL A 1 74 ? 7.441 -17.047 -8.5 1 92.12 74 VAL A C 1
ATOM 579 O O . VAL A 1 74 ? 8.586 -16.688 -8.789 1 92.12 74 VAL A O 1
ATOM 582 N N . ARG A 1 75 ? 6.34 -16.328 -8.758 1 95.06 75 ARG A N 1
ATOM 583 C CA . ARG A 1 75 ? 6.531 -14.961 -9.227 1 95.06 75 ARG A CA 1
ATOM 584 C C . ARG A 1 75 ? 7.012 -14.055 -8.102 1 95.06 75 ARG A C 1
ATOM 586 O O . ARG A 1 75 ? 6.316 -13.883 -7.098 1 95.06 75 ARG A O 1
ATOM 593 N N . GLU A 1 76 ? 8.141 -13.484 -8.328 1 97 76 GLU A N 1
ATOM 594 C CA . GLU A 1 76 ? 8.742 -12.57 -7.359 1 97 76 GLU A CA 1
ATOM 595 C C . GLU A 1 76 ? 8.68 -11.125 -7.852 1 97 76 GLU A C 1
ATOM 597 O O . GLU A 1 76 ? 8.961 -10.852 -9.016 1 97 76 GLU A O 1
ATOM 602 N N . PHE A 1 77 ? 8.273 -10.289 -6.98 1 97.94 77 PHE A N 1
ATOM 603 C CA . PHE A 1 77 ? 8.328 -8.852 -7.25 1 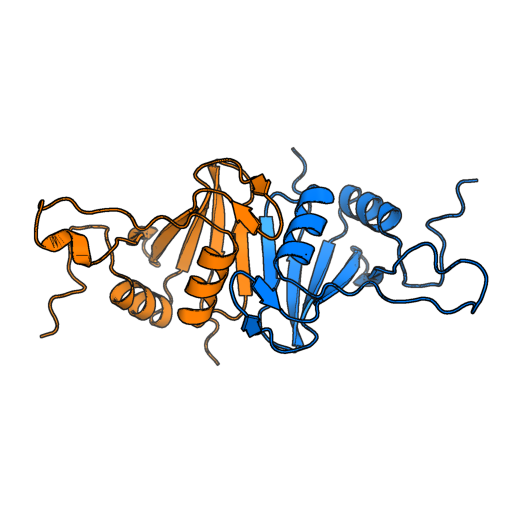97.94 77 PHE A CA 1
ATOM 604 C C . PHE A 1 77 ? 9.516 -8.211 -6.535 1 97.94 77 PHE A C 1
ATOM 606 O O . PHE A 1 77 ? 9.641 -8.32 -5.316 1 97.94 77 PHE A O 1
ATOM 613 N N . LYS A 1 78 ? 10.273 -7.477 -7.258 1 98.19 78 LYS A N 1
ATOM 614 C CA . LYS A 1 78 ? 11.523 -6.973 -6.695 1 98.19 78 LYS A CA 1
ATOM 615 C C . LYS A 1 78 ? 11.406 -5.492 -6.332 1 98.19 78 LYS A C 1
ATOM 617 O O . LYS A 1 78 ? 12.312 -4.922 -5.734 1 98.19 78 LYS A O 1
ATOM 622 N N . THR A 1 79 ? 10.305 -4.832 -6.727 1 98.62 79 THR A N 1
ATOM 623 C CA . THR A 1 79 ? 10.078 -3.43 -6.398 1 98.62 79 THR A CA 1
ATOM 624 C C . THR A 1 79 ? 8.648 -3.213 -5.906 1 98.62 79 THR A C 1
ATOM 626 O O . THR A 1 79 ? 7.727 -3.918 -6.324 1 98.62 79 THR A O 1
ATOM 629 N N . ALA A 1 80 ? 8.516 -2.193 -5.051 1 98.62 80 ALA A N 1
ATOM 630 C CA . ALA A 1 80 ? 7.168 -1.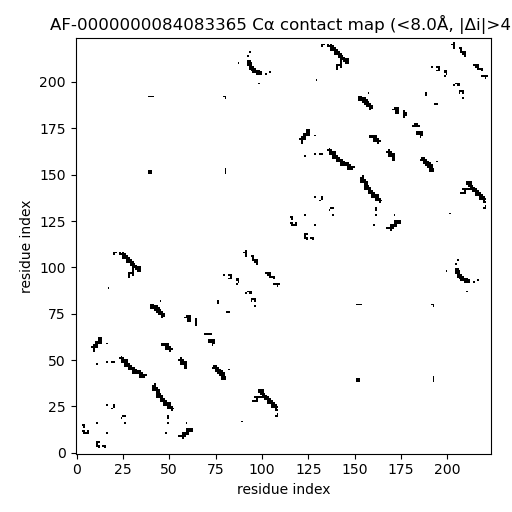794 -4.652 1 98.62 80 ALA A CA 1
ATOM 631 C C . ALA A 1 80 ? 6.328 -1.396 -5.863 1 98.62 80 ALA A C 1
ATOM 633 O O . ALA A 1 80 ? 5.137 -1.701 -5.93 1 98.62 80 ALA A O 1
ATOM 634 N N . THR A 1 81 ? 6.973 -0.744 -6.805 1 98.38 81 THR A N 1
ATOM 635 C CA . THR A 1 81 ? 6.293 -0.339 -8.031 1 98.38 81 THR A CA 1
ATOM 636 C C . THR A 1 81 ? 5.715 -1.551 -8.75 1 98.38 81 THR A C 1
ATOM 638 O O . THR A 1 81 ? 4.594 -1.5 -9.258 1 98.38 81 THR A O 1
ATOM 641 N N . GLY A 1 82 ? 6.48 -2.648 -8.797 1 98.12 82 GLY A N 1
ATOM 642 C CA . GLY A 1 82 ? 5.988 -3.869 -9.422 1 98.12 82 GLY A CA 1
ATOM 643 C C . GLY A 1 82 ? 4.77 -4.441 -8.719 1 98.12 82 GLY A C 1
ATOM 644 O O . GLY A 1 82 ? 3.83 -4.898 -9.367 1 98.12 82 GLY A O 1
ATOM 645 N N . VAL A 1 83 ? 4.773 -4.391 -7.414 1 98.75 83 VAL A N 1
ATOM 646 C CA . VAL A 1 83 ? 3.646 -4.875 -6.625 1 98.75 83 VAL A CA 1
ATOM 647 C C . VAL A 1 83 ? 2.408 -4.035 -6.922 1 98.75 83 VAL A C 1
ATOM 649 O O . VAL A 1 83 ? 1.339 -4.574 -7.215 1 98.75 83 VAL A O 1
ATOM 652 N N . ILE A 1 84 ? 2.561 -2.711 -6.883 1 98.81 84 ILE A N 1
ATOM 653 C CA . ILE A 1 84 ? 1.451 -1.799 -7.137 1 98.81 84 ILE A CA 1
ATOM 654 C C . ILE A 1 84 ? 0.89 -2.045 -8.531 1 98.81 84 ILE A C 1
ATOM 656 O O . ILE A 1 84 ? -0.326 -2.152 -8.711 1 98.81 84 ILE A O 1
ATOM 660 N N . SER A 1 85 ? 1.78 -2.184 -9.531 1 98.44 85 SER A N 1
ATOM 661 C CA . SER A 1 85 ? 1.359 -2.373 -10.914 1 98.44 85 SER A CA 1
ATOM 662 C C . SER A 1 85 ? 0.551 -3.656 -11.07 1 98.44 85 SER A C 1
ATOM 664 O O . SER A 1 85 ? -0.457 -3.676 -11.781 1 98.44 85 SER A O 1
ATOM 666 N N . PHE A 1 86 ? 1.001 -4.66 -10.414 1 98.12 86 PHE A N 1
ATOM 667 C CA . PHE A 1 86 ? 0.292 -5.93 -10.531 1 98.12 86 PHE A CA 1
ATOM 668 C C . PHE A 1 86 ? -1.113 -5.82 -9.953 1 98.12 86 PHE A C 1
ATOM 670 O O . PHE A 1 86 ? -2.086 -6.234 -10.586 1 98.12 86 PHE A O 1
ATOM 677 N N . LEU A 1 87 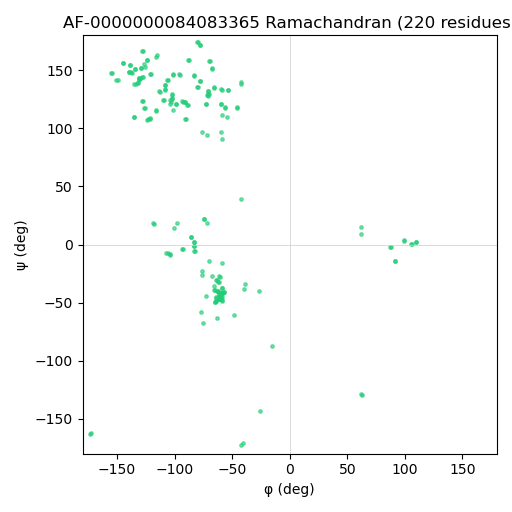? -1.239 -5.277 -8.703 1 98.31 87 LEU A N 1
ATOM 678 C CA . LEU A 1 87 ? -2.523 -5.176 -8.023 1 98.31 87 LEU A CA 1
ATOM 679 C C . LEU A 1 87 ? -3.49 -4.293 -8.805 1 98.31 87 LEU A C 1
ATOM 681 O O . LEU A 1 87 ? -4.648 -4.664 -9 1 98.31 87 LEU A O 1
ATOM 685 N N . VAL A 1 88 ? -2.965 -3.109 -9.234 1 98 88 VAL A N 1
ATOM 686 C CA . VAL A 1 88 ? -3.797 -2.215 -10.031 1 98 88 VAL A CA 1
ATOM 687 C C . VAL A 1 88 ? -4.234 -2.922 -11.312 1 98 88 VAL A C 1
ATOM 689 O O . VAL A 1 88 ? -5.402 -2.848 -11.703 1 98 88 VAL A O 1
ATOM 692 N N . GLY A 1 89 ? -3.293 -3.625 -11.906 1 96.81 89 GLY A N 1
ATOM 693 C CA . GLY A 1 89 ? -3.604 -4.383 -13.109 1 96.81 89 GLY A CA 1
ATOM 694 C C . GLY A 1 89 ? -4.652 -5.457 -12.883 1 96.81 89 GLY A C 1
ATOM 695 O O . GLY A 1 89 ? -5.391 -5.812 -13.797 1 96.81 89 GLY A O 1
ATOM 696 N N . ALA A 1 90 ? -4.68 -5.996 -11.75 1 96.81 90 ALA A N 1
ATOM 697 C CA . ALA A 1 90 ? -5.637 -7.047 -11.414 1 96.81 90 ALA A CA 1
ATOM 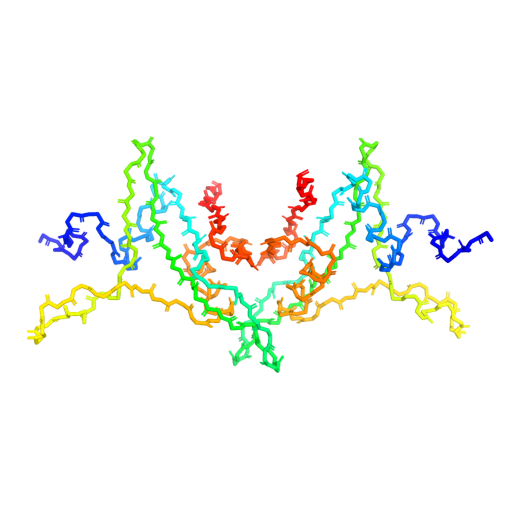698 C C . ALA A 1 90 ? -6.984 -6.457 -11.016 1 96.81 90 ALA A C 1
ATOM 700 O O . ALA A 1 90 ? -7.93 -7.195 -10.727 1 96.81 90 ALA A O 1
ATOM 701 N N . GLY A 1 91 ? -7.047 -5.105 -10.914 1 96.25 91 GLY A N 1
ATOM 702 C CA . GLY A 1 91 ? -8.336 -4.469 -10.719 1 96.25 91 GLY A CA 1
ATOM 703 C C . GLY A 1 91 ? -8.508 -3.885 -9.328 1 96.25 91 GLY A C 1
ATOM 704 O O . GLY A 1 91 ? -9.57 -3.35 -9 1 96.25 91 GLY A O 1
ATOM 705 N N . PHE A 1 92 ? -7.496 -3.975 -8.516 1 97.5 92 PHE A N 1
ATOM 706 C CA . PHE A 1 92 ? -7.602 -3.441 -7.16 1 97.5 92 PHE A CA 1
ATOM 707 C C . PHE A 1 92 ? -7.441 -1.926 -7.164 1 97.5 92 PHE A C 1
ATOM 709 O O . PHE A 1 92 ? -6.602 -1.384 -7.879 1 97.5 92 PHE A O 1
ATOM 716 N N . SER A 1 93 ? -8.242 -1.255 -6.328 1 97.44 93 SER A N 1
ATOM 717 C CA . SER A 1 93 ? -8.219 0.203 -6.266 1 97.44 93 SER A CA 1
ATOM 718 C C . SER A 1 93 ? -7.25 0.693 -5.195 1 97.44 93 SER A C 1
ATOM 720 O O . SER A 1 93 ? -7.07 1.9 -5.016 1 97.44 93 SER A O 1
ATOM 722 N N . GLN A 1 94 ? -6.676 -0.181 -4.473 1 98.19 94 GLN A N 1
ATOM 723 C CA . GLN A 1 94 ? -5.664 0.117 -3.467 1 98.19 94 GLN A CA 1
ATOM 724 C C . GLN A 1 94 ? -4.527 -0.898 -3.51 1 98.19 94 GLN A C 1
ATOM 726 O O . GLN A 1 94 ? -4.738 -2.059 -3.871 1 98.19 94 GLN A O 1
ATOM 731 N N . ALA A 1 95 ? -3.377 -0.49 -3.203 1 98.75 95 ALA A N 1
ATOM 732 C CA . ALA A 1 95 ? -2.215 -1.365 -3.068 1 98.75 95 ALA A CA 1
ATOM 733 C C . ALA A 1 95 ? -1.612 -1.267 -1.671 1 98.75 95 ALA A C 1
ATOM 735 O O . ALA A 1 95 ? -1.056 -0.231 -1.3 1 98.75 95 ALA A O 1
ATOM 736 N N . SER A 1 96 ? -1.786 -2.295 -0.915 1 98.75 96 SER A N 1
ATOM 737 C CA . SER A 1 96 ? -1.153 -2.391 0.397 1 98.75 96 SER A CA 1
ATOM 738 C C . SER A 1 96 ? 0.115 -3.234 0.339 1 98.75 96 SER A C 1
ATOM 740 O O . SER A 1 96 ? 0.071 -4.406 -0.046 1 98.75 96 SER A O 1
ATOM 742 N N . ILE A 1 97 ? 1.209 -2.705 0.683 1 98.88 97 ILE A N 1
ATOM 743 C CA . ILE A 1 97 ? 2.506 -3.361 0.57 1 98.88 97 ILE A CA 1
ATOM 744 C C . ILE A 1 97 ? 3.105 -3.562 1.961 1 98.88 97 ILE A C 1
ATOM 746 O O . ILE A 1 97 ? 3.322 -2.598 2.695 1 98.88 97 ILE A O 1
ATOM 750 N N . PRO A 1 98 ? 3.27 -4.781 2.371 1 98.88 98 PRO A N 1
ATOM 751 C CA . PRO A 1 98 ? 4.012 -5 3.613 1 98.88 98 PRO A CA 1
ATOM 752 C C . PRO A 1 98 ? 5.48 -4.59 3.504 1 98.88 98 PRO A C 1
ATOM 754 O O . PRO A 1 98 ? 6.148 -4.934 2.525 1 98.88 98 PRO A O 1
ATOM 757 N N . MET A 1 99 ? 6 -3.895 4.48 1 98.69 99 MET A N 1
ATOM 758 C CA . MET A 1 99 ? 7.328 -3.293 4.391 1 98.69 99 MET A CA 1
ATOM 759 C C . MET A 1 99 ? 8.266 -3.871 5.449 1 98.69 99 MET A C 1
ATOM 761 O O . MET A 1 99 ? 9.266 -3.252 5.797 1 98.69 99 MET A O 1
ATOM 765 N N . LYS A 1 100 ? 7.91 -4.949 5.973 1 98.25 100 LYS A N 1
ATOM 766 C CA . LYS A 1 100 ? 8.742 -5.711 6.898 1 98.25 100 LYS A CA 1
ATOM 767 C C . LYS A 1 100 ? 8.75 -7.195 6.539 1 98.25 100 LYS A C 1
ATOM 769 O O . LYS A 1 100 ? 7.695 -7.77 6.246 1 98.25 100 LYS A O 1
ATOM 774 N N . ASN A 1 101 ? 9.93 -7.781 6.625 1 98.56 101 ASN A N 1
ATOM 775 C CA . ASN A 1 101 ? 10.039 -9.219 6.395 1 98.56 101 ASN A CA 1
ATOM 776 C C . ASN A 1 101 ? 9.078 -10 7.281 1 98.56 101 ASN A C 1
ATOM 778 O O . ASN A 1 101 ? 9 -9.766 8.484 1 98.56 101 ASN A O 1
ATOM 782 N N . GLY A 1 102 ? 8.391 -10.93 6.637 1 98.31 102 GLY A N 1
ATOM 783 C CA . GLY A 1 102 ? 7.5 -11.805 7.391 1 98.31 102 GLY A CA 1
ATOM 784 C C . GLY A 1 102 ? 6.078 -11.281 7.477 1 98.31 102 GLY A C 1
ATOM 785 O O . GLY A 1 102 ? 5.164 -12.008 7.863 1 98.31 102 GLY A O 1
ATOM 786 N N . GLU A 1 103 ? 5.848 -9.992 7.129 1 98.31 103 GLU A N 1
ATOM 787 C CA . GLU A 1 103 ? 4.516 -9.398 7.195 1 98.31 103 GLU A CA 1
ATOM 788 C C . GLU A 1 103 ? 3.746 -9.625 5.898 1 98.31 103 GLU A C 1
ATOM 790 O O . GLU A 1 103 ? 4.336 -9.977 4.875 1 98.31 103 GLU A O 1
ATOM 795 N N . LYS A 1 104 ? 2.395 -9.539 5.969 1 98.69 104 LYS A N 1
ATOM 796 C CA . LYS A 1 104 ? 1.535 -9.703 4.801 1 98.69 104 LYS A CA 1
ATOM 797 C C . LYS A 1 104 ? 0.4 -8.68 4.809 1 98.69 104 LYS A C 1
ATOM 799 O O . LYS A 1 104 ? 0.102 -8.086 5.848 1 98.69 104 LYS A O 1
ATOM 804 N N . THR A 1 105 ? -0.097 -8.367 3.695 1 98.62 105 THR A N 1
ATOM 805 C CA . THR A 1 105 ? -1.308 -7.574 3.5 1 98.62 105 THR A CA 1
ATOM 806 C C . THR A 1 105 ? -2.322 -8.344 2.656 1 98.62 105 THR A C 1
ATOM 808 O O . THR A 1 105 ? -1.967 -9.297 1.963 1 98.62 105 THR A O 1
ATOM 811 N N . SER A 1 106 ? -3.59 -7.969 2.752 1 98.25 106 SER A N 1
ATOM 812 C CA . SER A 1 106 ? -4.656 -8.664 2.041 1 98.25 106 SER A CA 1
ATOM 813 C C . SER A 1 106 ? -5.512 -7.691 1.24 1 98.25 106 SER A C 1
ATOM 815 O O . SER A 1 106 ? -5.77 -6.57 1.687 1 98.25 106 SER A O 1
ATOM 817 N N . HIS A 1 107 ? -5.949 -8.133 0.112 1 98.31 107 HIS A N 1
ATOM 818 C CA . HIS A 1 107 ? -6.77 -7.352 -0.808 1 98.31 107 HIS A CA 1
ATOM 819 C C . HIS A 1 107 ? -8 -8.141 -1.247 1 98.31 107 HIS A C 1
ATOM 821 O O . HIS A 1 107 ? -7.934 -9.359 -1.434 1 98.31 107 HIS A O 1
ATOM 827 N N . ARG A 1 108 ? -9.109 -7.477 -1.386 1 97.31 108 ARG A N 1
ATOM 828 C CA . ARG A 1 108 ? -10.328 -7.996 -1.983 1 97.31 108 ARG A CA 1
ATOM 829 C C . ARG A 1 108 ? -10.898 -7.023 -3.014 1 97.31 108 ARG A C 1
ATOM 831 O O . ARG A 1 108 ? -10.898 -5.812 -2.795 1 97.31 108 ARG A O 1
ATOM 838 N N . LEU A 1 109 ? -11.328 -7.633 -4.043 1 96.06 109 LEU A N 1
ATOM 839 C CA . LEU A 1 109 ? -12.039 -6.789 -5 1 96.06 109 LEU A CA 1
ATOM 840 C C . LEU A 1 109 ? -13.383 -6.352 -4.445 1 96.06 109 LEU A C 1
ATOM 842 O O . LEU A 1 109 ? -14.078 -7.137 -3.785 1 96.06 109 LEU A O 1
ATOM 846 N N . VAL A 1 110 ? -13.578 -5.02 -4.535 1 81.94 110 VAL A N 1
ATOM 847 C CA . VAL A 1 110 ? -14.875 -4.508 -4.113 1 81.94 110 VAL A CA 1
ATOM 848 C C . VAL A 1 110 ? -15.836 -4.48 -5.301 1 81.94 110 VAL A C 1
ATOM 850 O O . VAL A 1 110 ? -15.477 -3.998 -6.379 1 81.94 110 VAL A O 1
ATOM 853 N N . SER A 1 111 ? -16.797 -5.375 -5.305 1 64.62 111 SER A N 1
ATOM 854 C CA . SER A 1 111 ? -17.812 -5.41 -6.359 1 64.62 111 SER A CA 1
ATOM 855 C C . SER A 1 111 ? -18.531 -4.078 -6.465 1 64.62 111 SER A C 1
ATOM 857 O O . SER A 1 111 ? -18.844 -3.447 -5.453 1 64.62 111 SER A O 1
ATOM 859 N N . ASP A 1 112 ? -18.438 -3.32 -7.652 1 50.66 112 ASP A N 1
ATOM 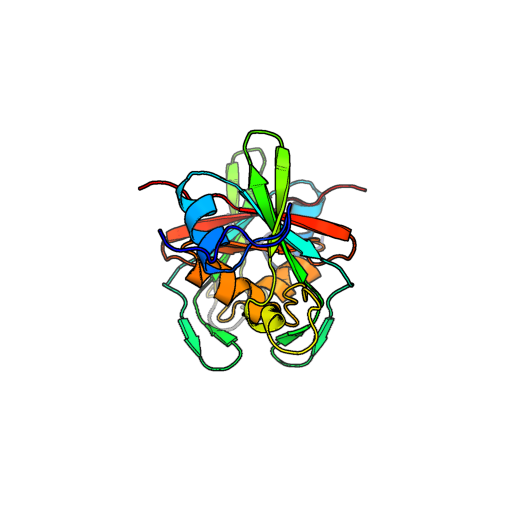860 C CA . ASP A 1 112 ? -19.359 -2.211 -7.871 1 50.66 112 ASP A CA 1
ATOM 861 C C . ASP A 1 112 ? -20.797 -2.615 -7.531 1 50.66 112 ASP A C 1
ATOM 863 O O . ASP A 1 112 ? -21.172 -3.783 -7.672 1 50.66 112 ASP A O 1
ATOM 867 N N . MET B 1 1 ? 8.336 24.484 26.094 1 27.97 1 MET B N 1
ATOM 868 C CA . MET B 1 1 ? 6.969 24.016 25.891 1 27.97 1 MET B CA 1
ATOM 869 C C . MET B 1 1 ? 6.688 23.797 24.406 1 27.97 1 MET B C 1
ATOM 871 O O . MET B 1 1 ? 6.742 24.734 23.609 1 27.97 1 MET B O 1
ATOM 875 N N . ASN B 1 2 ? 7.262 22.828 23.469 1 34.34 2 ASN B N 1
ATOM 876 C CA . ASN B 1 2 ? 7.59 22.875 22.047 1 34.34 2 ASN B CA 1
ATOM 877 C C . ASN B 1 2 ? 6.355 23.156 21.203 1 34.34 2 ASN B C 1
ATOM 879 O O . ASN B 1 2 ? 5.336 22.484 21.344 1 34.34 2 ASN B O 1
ATOM 883 N N . LEU B 1 3 ? 6.078 24.391 20.797 1 39.28 3 LEU B N 1
ATOM 884 C CA . LEU B 1 3 ? 5.078 25.188 20.094 1 39.28 3 LEU B CA 1
ATOM 885 C C . LEU B 1 3 ? 4.508 24.422 18.906 1 39.28 3 LEU B C 1
ATOM 887 O O . LEU B 1 3 ? 3.527 24.844 18.297 1 39.28 3 LEU B O 1
ATOM 891 N N . THR B 1 4 ? 5.363 23.703 18.234 1 40.69 4 THR B N 1
ATOM 892 C CA . THR B 1 4 ? 5.273 23.547 16.781 1 40.69 4 THR B CA 1
ATOM 893 C C . THR B 1 4 ? 4.027 22.75 16.391 1 40.69 4 THR B C 1
ATOM 895 O O . THR B 1 4 ? 3.654 22.703 15.227 1 40.69 4 THR B O 1
ATOM 898 N N . THR B 1 5 ? 3.615 21.938 17.281 1 44.75 5 THR B N 1
ATOM 899 C CA . THR B 1 5 ? 2.572 21.047 16.766 1 44.75 5 THR B CA 1
ATOM 900 C C . THR B 1 5 ? 1.239 21.797 16.672 1 44.75 5 THR B C 1
ATOM 902 O O . THR B 1 5 ? 0.232 21.219 16.25 1 44.75 5 THR B O 1
ATOM 905 N N . ASP B 1 6 ? 1.123 22.844 17.562 1 44.38 6 ASP B N 1
ATOM 906 C CA . ASP B 1 6 ? -0.207 23.438 17.719 1 44.38 6 ASP B CA 1
ATOM 907 C C . ASP B 1 6 ? -0.567 24.297 16.516 1 44.38 6 ASP B C 1
ATOM 909 O O . ASP B 1 6 ? -0.521 25.531 16.594 1 44.38 6 ASP B O 1
ATOM 913 N N . LEU B 1 7 ? 0.047 24.109 15.281 1 50.47 7 LEU B N 1
ATOM 914 C CA . LEU B 1 7 ? -0.409 25 14.227 1 50.47 7 LEU B CA 1
ATOM 915 C C . LEU B 1 7 ? -1.92 25.188 14.289 1 50.47 7 LEU B C 1
ATOM 917 O O . LEU B 1 7 ? -2.588 24.609 15.148 1 50.47 7 LEU B O 1
ATOM 921 N N . GLU B 1 8 ? -2.475 25.922 13.094 1 58.16 8 GLU B N 1
ATOM 922 C CA . GLU B 1 8 ? -3.889 26.141 12.812 1 58.16 8 GLU B CA 1
ATOM 923 C C . GLU B 1 8 ? -4.711 24.891 13.102 1 58.16 8 GLU B C 1
ATOM 925 O O . GLU B 1 8 ? -4.207 23.766 12.977 1 58.16 8 GLU B O 1
ATOM 930 N N . PRO B 1 9 ? -5.918 25.219 13.711 1 66.94 9 PRO B N 1
ATOM 931 C CA . PRO B 1 9 ? -6.867 24.141 14.016 1 66.94 9 PRO B CA 1
ATOM 932 C C . PRO B 1 9 ? -7.043 23.172 12.852 1 66.94 9 PRO B C 1
ATOM 934 O O . PRO B 1 9 ? -6.98 23.578 11.688 1 66.94 9 PRO B O 1
ATOM 937 N N . ASN B 1 10 ? -6.707 21.938 13.016 1 86.31 10 ASN B N 1
ATOM 938 C CA . ASN B 1 10 ? -7.078 20.859 12.094 1 86.31 10 ASN B CA 1
ATOM 939 C C . ASN B 1 10 ? -5.934 20.516 11.141 1 86.31 10 ASN B C 1
ATOM 941 O O . ASN B 1 10 ? -6.16 19.953 10.078 1 86.31 10 ASN B O 1
ATOM 945 N N . VAL B 1 11 ? -4.797 21.234 11.406 1 90.88 11 VAL B N 1
ATOM 946 C CA . VAL B 1 11 ? -3.629 20.828 10.625 1 90.88 11 VAL B CA 1
ATOM 947 C C . VAL B 1 11 ? -2.555 20.266 11.555 1 90.88 11 VAL B C 1
ATOM 949 O O . VAL B 1 11 ? -2.568 20.531 12.758 1 90.88 11 VAL B O 1
ATOM 952 N N . ILE B 1 12 ? -1.606 19.562 11.016 1 92.81 12 ILE B N 1
ATOM 953 C CA . ILE B 1 12 ? -0.556 18.938 11.812 1 92.81 12 ILE B CA 1
ATOM 954 C C . ILE B 1 12 ? 0.725 18.828 10.984 1 92.81 12 ILE B C 1
ATOM 956 O O . ILE B 1 12 ? 0.674 18.609 9.773 1 92.81 12 ILE B O 1
ATOM 960 N N . THR B 1 13 ? 1.831 19.047 11.633 1 92.25 13 THR B N 1
ATOM 961 C CA . THR B 1 13 ? 3.137 18.844 11.008 1 92.25 13 THR B CA 1
ATOM 962 C C . THR B 1 13 ? 3.512 17.359 11.008 1 92.25 13 THR B C 1
ATOM 964 O O . THR B 1 13 ? 2.816 16.547 11.609 1 92.25 13 THR B O 1
ATOM 967 N N . GLU B 1 14 ? 4.609 17.109 10.359 1 93.38 14 GLU B N 1
ATOM 968 C CA . GLU B 1 14 ? 5.086 15.727 10.344 1 93.38 14 GLU B CA 1
ATOM 969 C C . GLU B 1 14 ? 5.375 15.219 11.75 1 93.38 14 GLU B C 1
ATOM 971 O O . GLU B 1 14 ? 4.988 14.109 12.109 1 93.38 14 GLU B O 1
ATOM 976 N N . GLN B 1 15 ? 6.074 16.047 12.477 1 91.81 15 GLN B N 1
ATOM 977 C CA . GLN B 1 15 ? 6.359 15.648 13.852 1 91.81 15 GLN B CA 1
ATOM 978 C C . GLN B 1 15 ? 5.07 15.406 14.625 1 91.81 15 GLN B C 1
ATOM 980 O O . GLN B 1 15 ? 4.965 14.43 15.375 1 91.81 15 GLN B O 1
ATOM 985 N N . GLY B 1 16 ? 4.191 16.312 14.523 1 92.56 16 GLY B N 1
ATOM 986 C CA . GLY B 1 16 ? 2.91 16.156 15.195 1 92.56 16 GLY B CA 1
ATOM 987 C C . GLY B 1 16 ? 2.18 14.891 14.781 1 92.56 16 GLY B C 1
ATOM 988 O O . GLY B 1 16 ? 1.567 14.219 15.617 1 92.56 16 GLY B O 1
ATOM 989 N N . LEU B 1 17 ? 2.238 14.602 13.5 1 95.38 17 LEU B N 1
ATOM 990 C CA . LEU B 1 17 ? 1.582 13.398 13 1 95.38 17 LEU B CA 1
ATOM 991 C C . LEU B 1 17 ? 2.182 12.148 13.633 1 95.38 17 LEU B C 1
ATOM 993 O O . LEU B 1 17 ? 1.449 11.25 14.047 1 95.38 17 LEU B O 1
ATOM 997 N N . ARG B 1 18 ? 3.447 12.086 13.727 1 96.25 18 ARG B N 1
ATOM 998 C CA . ARG B 1 18 ? 4.113 10.945 14.344 1 96.25 18 ARG B CA 1
ATOM 999 C C . ARG B 1 18 ? 3.691 10.789 15.805 1 96.25 18 ARG B C 1
ATOM 1001 O O . ARG B 1 18 ? 3.43 9.68 16.266 1 96.25 18 ARG B O 1
ATOM 1008 N N . GLU B 1 19 ? 3.625 11.883 16.453 1 95.06 19 GLU B N 1
ATOM 1009 C CA . GLU B 1 19 ? 3.229 11.859 17.859 1 95.06 19 GLU B CA 1
ATOM 1010 C C . GLU B 1 19 ? 1.797 11.359 18.031 1 95.06 19 GLU B C 1
ATOM 1012 O O . GLU B 1 19 ? 1.513 10.547 18.906 1 95.06 19 GLU B O 1
ATOM 1017 N N . LEU B 1 20 ? 0.98 11.875 17.203 1 95.19 20 LEU B N 1
ATOM 1018 C CA . LEU B 1 20 ? -0.414 11.453 17.281 1 95.19 20 LEU B CA 1
ATOM 1019 C C . LEU B 1 20 ? -0.562 9.984 16.906 1 95.19 20 LEU B C 1
ATOM 1021 O O . LEU B 1 20 ? -1.357 9.266 17.516 1 95.19 20 LEU B O 1
ATOM 1025 N N . ALA B 1 21 ? 0.189 9.547 15.906 1 96.5 21 ALA B N 1
ATOM 1026 C CA . ALA B 1 21 ? 0.164 8.133 15.539 1 96.5 21 ALA B CA 1
ATOM 1027 C C . ALA B 1 21 ? 0.593 7.258 16.719 1 96.5 21 ALA B C 1
ATOM 1029 O O . ALA B 1 21 ? -0.015 6.215 16.969 1 96.5 21 ALA B O 1
ATOM 1030 N N . GLU B 1 22 ? 1.576 7.66 17.406 1 95.81 22 GLU B N 1
ATOM 1031 C CA . GLU B 1 22 ? 2.066 6.922 18.578 1 95.81 22 GLU B CA 1
ATOM 1032 C C . GLU B 1 22 ? 1.008 6.859 19.672 1 95.81 22 GLU B C 1
ATOM 1034 O O . GLU B 1 22 ? 0.984 5.914 20.469 1 95.81 22 GLU B O 1
ATOM 1039 N N . LYS B 1 23 ? 0.215 7.887 19.703 1 94.44 23 LYS B N 1
ATOM 1040 C CA . LYS B 1 23 ? -0.849 7.945 20.703 1 94.44 23 LYS B CA 1
ATOM 1041 C C . LYS B 1 23 ? -2.078 7.164 20.234 1 94.44 23 LYS B C 1
ATOM 1043 O O . LYS B 1 23 ? -3.117 7.188 20.906 1 94.44 23 LYS B O 1
ATOM 1048 N N . GLY B 1 24 ? -1.992 6.551 19.094 1 94.88 24 GLY B N 1
ATOM 1049 C CA . GLY B 1 24 ? -3.051 5.641 18.688 1 94.88 24 GLY B CA 1
ATOM 1050 C C . GLY B 1 24 ? -3.949 6.215 17.609 1 94.88 24 GLY B C 1
ATOM 1051 O O . GLY B 1 24 ? -4.898 5.559 17.172 1 94.88 24 GLY B O 1
ATOM 1052 N N . HIS B 1 25 ? -3.703 7.434 17.141 1 96.38 25 HIS B N 1
ATOM 1053 C CA . HIS B 1 25 ? -4.492 8.008 16.047 1 96.38 25 HIS B CA 1
ATOM 1054 C C . HIS B 1 25 ? -4.25 7.262 14.742 1 96.38 25 HIS B C 1
ATOM 1056 O O . HIS B 1 25 ? -3.158 6.742 14.508 1 96.38 25 HIS B O 1
ATOM 1062 N N . MET B 1 26 ? -5.262 7.266 13.875 1 97.69 26 MET B N 1
ATOM 1063 C CA . MET B 1 26 ? -5.117 6.719 12.531 1 97.69 26 MET B CA 1
ATOM 1064 C C . MET B 1 26 ? -4.484 7.742 11.594 1 97.69 26 MET B C 1
ATOM 1066 O O . MET B 1 26 ? -4.691 8.945 11.75 1 97.69 26 MET B O 1
ATOM 1070 N N . VAL B 1 27 ? -3.719 7.227 10.719 1 98.38 27 VAL B N 1
ATOM 1071 C CA . VAL B 1 27 ? -3.23 8.031 9.602 1 98.38 27 VAL B CA 1
ATOM 1072 C C . VAL B 1 27 ? -3.9 7.578 8.305 1 98.38 27 VAL B C 1
ATOM 1074 O O . VAL B 1 27 ? -3.846 6.398 7.949 1 98.38 27 VAL B O 1
ATOM 1077 N N . GLU B 1 28 ? -4.531 8.508 7.625 1 98.69 28 GLU B N 1
ATOM 1078 C CA . GLU B 1 28 ? -5.188 8.195 6.359 1 98.69 28 GLU B CA 1
ATOM 1079 C C . GLU B 1 28 ? -4.426 8.797 5.18 1 98.69 28 GLU B C 1
ATOM 1081 O O . GLU B 1 28 ? -3.916 9.914 5.266 1 98.69 28 GLU B O 1
ATOM 1086 N N . VAL B 1 29 ? -4.309 8.023 4.16 1 98.88 29 VAL B N 1
ATOM 1087 C CA . VAL B 1 29 ? -3.814 8.477 2.865 1 98.88 29 VAL B CA 1
ATOM 1088 C C . VAL B 1 29 ? -4.988 8.672 1.905 1 98.88 29 VAL B C 1
ATOM 1090 O O . VAL B 1 29 ? -5.809 7.77 1.729 1 98.88 29 VAL B O 1
ATOM 1093 N N . LEU B 1 30 ? -5.07 9.867 1.339 1 98.81 30 LEU B N 1
ATOM 1094 C CA . LEU B 1 30 ? -6.16 10.211 0.432 1 98.81 30 LEU B CA 1
ATOM 1095 C C . LEU B 1 30 ? -5.641 10.414 -0.988 1 98.81 30 LEU B C 1
ATOM 1097 O O . LEU B 1 30 ? -4.664 11.133 -1.196 1 98.81 30 LEU B O 1
ATOM 1101 N N . CYS B 1 31 ? -6.324 9.773 -1.946 1 98.88 31 CYS B N 1
ATOM 1102 C CA . CYS B 1 31 ? -5.98 9.961 -3.352 1 98.88 31 CYS B CA 1
ATOM 1103 C C . CYS B 1 31 ? -6.789 11.102 -3.959 1 98.88 31 CYS B C 1
ATOM 1105 O O . CYS B 1 31 ? -8.023 11.062 -3.963 1 98.88 31 CYS B O 1
ATOM 1107 N N . GLN B 1 32 ? -6.035 12.094 -4.484 1 98.69 32 GLN B N 1
ATOM 1108 C CA . GLN B 1 32 ? -6.699 13.305 -4.945 1 98.69 32 GLN B CA 1
ATOM 1109 C C . GLN B 1 32 ? -6.742 13.367 -6.469 1 98.69 32 GLN B C 1
ATOM 1111 O O . GLN B 1 32 ? -7.336 14.281 -7.043 1 98.69 32 GLN B O 1
ATOM 1116 N N . ALA B 1 33 ? -6.129 12.531 -7.137 1 98.56 33 ALA B N 1
ATOM 1117 C CA . ALA B 1 33 ? -6.117 12.375 -8.594 1 98.56 33 ALA B CA 1
ATOM 1118 C C . ALA B 1 33 ? -5.781 10.945 -8.992 1 98.56 33 ALA B C 1
ATOM 1120 O O . ALA B 1 33 ? -5.008 10.266 -8.312 1 98.56 33 ALA B O 1
ATOM 1121 N N . ASP B 1 34 ? -6.359 10.453 -10.141 1 98.5 34 ASP B N 1
ATOM 1122 C CA . ASP B 1 34 ? -6.035 9.102 -10.602 1 98.5 34 ASP B CA 1
ATOM 1123 C C . ASP B 1 34 ? -4.543 8.961 -10.875 1 98.5 34 ASP B C 1
ATOM 1125 O O . ASP B 1 34 ? -3.98 9.703 -11.688 1 98.5 34 ASP B O 1
ATOM 1129 N N . PRO B 1 35 ? -3.936 8.047 -10.195 1 98.69 35 PRO B N 1
ATOM 1130 C CA . PRO B 1 35 ? -2.5 7.871 -10.422 1 98.69 35 PRO B CA 1
ATOM 1131 C C . PRO B 1 35 ? -2.191 7.273 -11.797 1 98.69 35 PRO B C 1
ATOM 1133 O O . PRO B 1 35 ? -3.045 6.605 -12.391 1 98.69 35 PRO B O 1
ATOM 1136 N N . GLU B 1 36 ? -0.995 7.508 -12.227 1 98.38 36 GLU B N 1
ATOM 1137 C CA . GLU B 1 36 ? -0.502 6.953 -13.484 1 98.38 36 GLU B CA 1
ATOM 1138 C C . GLU B 1 36 ? 0.943 6.484 -13.352 1 98.38 36 GLU B C 1
ATOM 1140 O O . GLU B 1 36 ? 1.748 7.121 -12.664 1 98.38 36 GLU B O 1
ATOM 1145 N N . ARG B 1 37 ? 1.24 5.484 -14.086 1 97.19 37 ARG B N 1
ATOM 1146 C CA . ARG B 1 37 ? 2.609 4.977 -14.086 1 97.19 37 ARG B CA 1
ATOM 1147 C C . ARG B 1 37 ? 3.432 5.613 -15.195 1 97.19 37 ARG B C 1
ATOM 1149 O O . ARG B 1 37 ? 3.035 5.586 -16.359 1 97.19 37 ARG B O 1
ATOM 1156 N N . LYS B 1 38 ? 4.5 6.234 -14.875 1 95.75 38 LYS B N 1
ATOM 1157 C CA . LYS B 1 38 ? 5.496 6.758 -15.805 1 95.75 38 LYS B CA 1
ATOM 1158 C C . LYS B 1 38 ? 6.879 6.184 -15.508 1 95.75 38 LYS B C 1
ATOM 1160 O O . LYS B 1 38 ? 7.523 6.566 -14.531 1 95.75 38 LYS B O 1
ATOM 1165 N N . GLY B 1 39 ? 7.34 5.27 -16.406 1 92.5 39 GLY B N 1
ATOM 1166 C CA . GLY B 1 39 ? 8.602 4.602 -16.125 1 92.5 39 GLY B CA 1
ATOM 1167 C C . GLY B 1 39 ? 8.57 3.771 -14.852 1 92.5 39 GLY B C 1
ATOM 1168 O O . GLY B 1 39 ? 7.688 2.928 -14.68 1 92.5 39 GLY B O 1
ATOM 1169 N N . PRO B 1 40 ? 9.562 4.012 -14.008 1 92.5 40 PRO B N 1
ATOM 1170 C CA . PRO B 1 40 ? 9.672 3.174 -12.812 1 92.5 40 PRO B CA 1
ATOM 1171 C C . PRO B 1 40 ? 8.812 3.678 -11.656 1 92.5 40 PRO B C 1
ATOM 1173 O O . PRO B 1 40 ? 8.852 3.109 -10.562 1 92.5 40 PRO B O 1
ATOM 1176 N N . SER B 1 41 ? 8.008 4.695 -11.922 1 96.31 41 SER B N 1
ATOM 1177 C CA . SER B 1 41 ? 7.316 5.312 -10.797 1 96.31 41 SER B CA 1
ATOM 1178 C C . SER B 1 41 ? 5.828 5.469 -11.078 1 96.31 41 SER B C 1
ATOM 1180 O O . SER B 1 41 ? 5.422 5.645 -12.227 1 96.31 41 SER B O 1
ATOM 1182 N N . TRP B 1 42 ? 5.062 5.281 -10.062 1 98.38 42 TRP B N 1
ATOM 1183 C CA . TRP B 1 42 ? 3.66 5.684 -10.07 1 98.38 42 TRP B CA 1
ATOM 1184 C C . TRP B 1 42 ? 3.502 7.121 -9.594 1 98.38 42 TRP B C 1
ATOM 1186 O O . TRP B 1 42 ? 3.873 7.449 -8.461 1 98.38 42 TRP B O 1
ATOM 1196 N N . TYR B 1 43 ? 2.959 7.949 -10.469 1 98.69 43 TYR B N 1
ATOM 1197 C CA . TYR B 1 43 ? 2.701 9.344 -10.141 1 98.69 43 TYR B CA 1
ATOM 1198 C C . TYR B 1 43 ? 1.231 9.57 -9.805 1 98.69 43 TYR B C 1
ATOM 1200 O O . TYR B 1 43 ? 0.355 8.898 -10.359 1 98.69 43 TYR B O 1
ATOM 1208 N N . GLY B 1 44 ? 0.987 10.445 -8.922 1 98.62 44 GLY B N 1
ATOM 1209 C CA . GLY B 1 44 ? -0.343 10.836 -8.477 1 98.62 44 GLY B CA 1
ATOM 1210 C C . GLY B 1 44 ? -0.337 12.031 -7.543 1 98.62 44 GLY B C 1
ATOM 1211 O O . GLY B 1 44 ? 0.567 12.867 -7.598 1 98.62 44 GLY B O 1
ATOM 1212 N N . LEU B 1 45 ? -1.387 12.188 -6.875 1 98.81 45 LEU B N 1
ATOM 1213 C CA . LEU B 1 45 ? -1.516 13.195 -5.832 1 98.81 45 LEU B CA 1
ATOM 1214 C C . LEU B 1 45 ? -2.189 12.609 -4.594 1 98.81 45 LEU B C 1
ATOM 1216 O O . LEU B 1 45 ? -3.369 12.258 -4.633 1 98.81 45 LEU B O 1
ATOM 1220 N N . TRP B 1 46 ? -1.387 12.484 -3.613 1 98.75 46 TRP B N 1
ATOM 1221 C CA . TRP B 1 46 ? -1.89 11.992 -2.338 1 98.75 46 TRP B CA 1
ATOM 1222 C C . TRP B 1 46 ? -1.647 13.008 -1.226 1 98.75 46 TRP B C 1
ATOM 1224 O O . TRP B 1 46 ? -0.666 13.75 -1.26 1 98.75 46 TRP B O 1
ATOM 1234 N N . ILE B 1 47 ? -2.527 13.047 -0.301 1 98.5 47 ILE B N 1
ATOM 1235 C CA . ILE B 1 47 ? -2.348 13.797 0.937 1 98.5 47 ILE B CA 1
ATOM 1236 C C . ILE B 1 47 ? -2.617 12.891 2.135 1 98.5 47 ILE B C 1
ATOM 1238 O O . ILE B 1 47 ? -3.104 11.766 1.975 1 98.5 47 ILE B O 1
ATOM 1242 N N . MET B 1 48 ? -2.193 13.406 3.309 1 98.5 48 MET B N 1
ATOM 1243 C CA . MET B 1 48 ? -2.396 12.609 4.516 1 98.5 48 MET B CA 1
ATOM 1244 C C . MET B 1 48 ? -3.08 13.43 5.602 1 98.5 48 MET B C 1
ATOM 1246 O O . MET B 1 48 ? -2.947 14.656 5.637 1 98.5 48 MET B O 1
ATOM 1250 N N . ARG B 1 49 ? -3.811 12.703 6.441 1 97.44 49 ARG B N 1
ATOM 1251 C CA . ARG B 1 49 ? -4.387 13.297 7.641 1 97.44 49 ARG B CA 1
ATOM 1252 C C . ARG B 1 49 ? -4.398 12.297 8.797 1 97.44 49 ARG B C 1
ATOM 1254 O O . ARG B 1 49 ? -4.293 11.094 8.578 1 97.44 49 ARG B O 1
ATOM 1261 N N . THR B 1 50 ? -4.426 12.82 9.977 1 97.5 50 THR B N 1
ATOM 1262 C CA . THR B 1 50 ? -4.684 11.992 11.148 1 97.5 50 THR B CA 1
ATOM 1263 C C . THR B 1 50 ? -6.16 12.047 11.539 1 97.5 50 THR B C 1
ATOM 1265 O O . THR B 1 50 ? -6.832 13.055 11.305 1 97.5 50 THR B O 1
ATOM 1268 N N . VAL B 1 51 ? -6.621 10.961 12.047 1 97.19 51 VAL B N 1
ATOM 1269 C CA . VAL B 1 51 ? -7.984 10.883 12.562 1 97.19 51 VAL B CA 1
ATOM 1270 C C . VAL B 1 51 ? -7.965 10.367 14 1 97.19 51 VAL B C 1
ATOM 1272 O O . VAL B 1 51 ? -7.531 9.242 14.258 1 97.19 51 VAL B O 1
ATOM 1275 N N . GLY B 1 52 ? -8.43 11.203 14.914 1 94.62 52 GLY B N 1
ATOM 1276 C CA . GLY B 1 52 ? -8.5 10.805 16.312 1 94.62 52 GLY B CA 1
ATOM 1277 C C . GLY B 1 52 ? -9.688 9.906 16.609 1 94.62 52 GLY B C 1
ATOM 1278 O O . GLY B 1 52 ? -10.547 9.695 15.766 1 94.62 52 GLY B O 1
ATOM 1279 N N . ALA B 1 53 ? -9.648 9.383 17.891 1 91.44 53 ALA B N 1
ATOM 1280 C CA . ALA B 1 53 ? -10.75 8.539 18.344 1 91.44 53 ALA B CA 1
ATOM 1281 C C . ALA B 1 53 ? -12.07 9.312 18.344 1 91.44 53 ALA B C 1
ATOM 1283 O O . ALA B 1 53 ? -13.141 8.719 18.172 1 91.44 53 ALA B O 1
ATOM 1284 N N . ASP B 1 54 ? -11.977 10.586 18.5 1 91.56 54 ASP B N 1
ATOM 1285 C CA . ASP B 1 54 ? -13.148 11.453 18.531 1 91.56 54 ASP B CA 1
ATOM 1286 C C . ASP B 1 54 ? -13.602 11.805 17.125 1 91.56 54 ASP B C 1
ATOM 1288 O O . ASP B 1 54 ? -14.578 12.547 16.938 1 91.56 54 ASP B O 1
ATOM 1292 N N . GLY B 1 55 ? -12.93 11.344 16.156 1 91.56 55 GLY B N 1
ATOM 1293 C CA . GLY B 1 55 ? -13.289 11.617 14.773 1 91.56 55 GLY B CA 1
ATOM 1294 C C . GLY B 1 55 ? -12.688 12.898 14.234 1 91.56 55 GLY B C 1
ATOM 1295 O O . GLY B 1 55 ? -12.836 13.211 13.055 1 91.56 55 GLY B O 1
ATOM 1296 N N . LYS B 1 56 ? -11.945 13.633 15.086 1 92.88 56 LYS B N 1
ATOM 1297 C CA . LYS B 1 56 ? -11.32 14.867 14.641 1 92.88 56 LYS B CA 1
ATOM 1298 C C . LYS B 1 56 ? -10.172 14.586 13.68 1 92.88 56 LYS B C 1
ATOM 1300 O O . LYS B 1 56 ? -9.336 13.719 13.938 1 92.88 56 LYS B O 1
ATOM 1305 N N . GLU B 1 57 ? -10.211 15.328 12.586 1 95.38 57 GLU B N 1
ATOM 1306 C CA . GLU B 1 57 ? -9.203 15.156 11.547 1 95.38 57 GLU B CA 1
ATOM 1307 C C . GLU B 1 57 ? -8.203 16.312 11.539 1 95.38 57 GLU B C 1
ATOM 1309 O O . GLU B 1 57 ? -8.578 17.453 11.812 1 95.38 57 GLU B O 1
ATOM 1314 N N . LYS B 1 58 ? -6.934 16.016 11.312 1 94.69 58 LYS B N 1
ATOM 1315 C CA . LYS B 1 58 ? -5.895 17.016 11.109 1 94.69 58 LYS B CA 1
ATOM 1316 C C . LYS B 1 58 ? -5.109 16.75 9.828 1 94.69 58 LYS B C 1
ATOM 1318 O O . LYS B 1 58 ? -4.547 15.664 9.664 1 94.69 58 LYS B O 1
ATOM 1323 N N . LEU B 1 59 ? -5.066 17.719 8.938 1 95.25 59 LEU B N 1
ATOM 1324 C CA . LEU B 1 59 ? -4.379 17.594 7.66 1 95.25 59 LEU B CA 1
ATOM 1325 C C . LEU B 1 59 ? -2.879 17.797 7.824 1 95.25 59 LEU B C 1
ATOM 1327 O O . LEU B 1 59 ? -2.451 18.719 8.523 1 95.25 59 LEU B O 1
ATOM 1331 N N . LEU B 1 60 ? -2.076 16.953 7.191 1 96.12 60 LEU B N 1
ATOM 1332 C CA . LEU B 1 60 ? -0.625 17.094 7.188 1 96.12 60 LEU B CA 1
ATOM 1333 C C . LEU B 1 60 ? -0.194 18.266 6.316 1 96.12 60 LEU B C 1
ATOM 1335 O O . LEU B 1 60 ? -0.576 18.359 5.148 1 96.12 60 LEU B O 1
ATOM 1339 N N . VAL B 1 61 ? 0.611 19.094 6.91 1 93.12 61 VAL B N 1
ATOM 1340 C CA . VAL B 1 61 ? 1.07 20.281 6.176 1 93.12 61 VAL B CA 1
ATOM 1341 C C . VAL B 1 61 ? 2.596 20.344 6.203 1 93.12 61 VAL B C 1
ATOM 1343 O O . VAL B 1 61 ? 3.234 19.688 7.035 1 93.12 61 VAL B O 1
ATOM 1346 N N . THR B 1 62 ? 3.186 21.062 5.152 1 86 62 THR B N 1
ATOM 1347 C CA . THR B 1 62 ? 4.629 21.25 5.086 1 86 62 THR B CA 1
ATOM 1348 C C . THR B 1 62 ? 5.082 22.312 6.082 1 86 62 THR B C 1
ATOM 1350 O O . THR B 1 62 ? 4.324 23.234 6.406 1 86 62 THR B O 1
ATOM 1353 N N . ALA B 1 63 ? 5.57 22.125 7.301 1 61.28 63 ALA B N 1
ATOM 1354 C CA . ALA B 1 63 ? 5.969 23.078 8.336 1 61.28 63 ALA B CA 1
ATOM 1355 C C . ALA B 1 63 ? 6.398 24.406 7.723 1 61.28 63 ALA B C 1
ATOM 1357 O O . ALA B 1 63 ? 6.164 25.469 8.305 1 61.28 63 ALA B O 1
ATOM 1358 N N . ARG B 1 64 ? 7.125 24.391 6.613 1 55.38 64 ARG B N 1
ATOM 1359 C CA . ARG B 1 64 ? 7.836 25.625 6.328 1 55.38 64 ARG B CA 1
ATOM 1360 C C . ARG B 1 64 ? 6.863 26.734 5.93 1 55.38 64 ARG B C 1
ATOM 1362 O O . ARG B 1 64 ? 7.273 27.859 5.656 1 55.38 64 ARG B O 1
ATOM 1369 N N . THR B 1 65 ? 5.758 26.281 5.676 1 50.25 65 THR B N 1
ATOM 1370 C CA . THR B 1 65 ? 4.918 27.359 5.164 1 50.25 65 THR B CA 1
ATOM 1371 C C . THR B 1 65 ? 4.797 28.484 6.188 1 50.25 65 THR B C 1
ATOM 1373 O O . THR B 1 65 ? 4.082 29.453 5.965 1 50.25 65 THR B O 1
ATOM 1376 N N . ARG B 1 66 ? 5.148 28.234 7.449 1 46.59 66 ARG B N 1
ATOM 1377 C CA . ARG B 1 66 ? 4.848 29.406 8.25 1 46.59 66 ARG B CA 1
ATOM 1378 C C . ARG B 1 66 ? 5.379 30.672 7.586 1 46.59 66 ARG B C 1
ATOM 1380 O O . ARG B 1 66 ? 4.93 31.781 7.891 1 46.59 66 ARG B O 1
ATOM 1387 N N . LEU B 1 67 ? 6.691 30.656 7.43 1 46.53 67 LEU B N 1
ATOM 1388 C CA . LEU B 1 67 ? 7.301 31.969 7.57 1 46.53 67 LEU B CA 1
ATOM 1389 C C . LEU B 1 67 ? 6.797 32.906 6.488 1 46.53 67 LEU B C 1
ATOM 1391 O O . LEU B 1 67 ? 6.547 34.094 6.754 1 46.53 67 LEU B O 1
ATOM 1395 N N . THR B 1 68 ? 7.117 32.531 5.266 1 47.94 68 THR B N 1
ATOM 1396 C CA . THR B 1 68 ? 7.113 33.719 4.422 1 47.94 68 THR B CA 1
ATOM 1397 C C . THR B 1 68 ? 5.684 34.156 4.094 1 47.94 68 THR B C 1
ATOM 1399 O O . THR B 1 68 ? 5.355 35.344 4.152 1 47.94 68 THR B O 1
ATOM 1402 N N . GLN B 1 69 ? 4.984 33.312 3.309 1 52.94 69 GLN B N 1
ATOM 1403 C CA . GLN B 1 69 ? 3.791 33.938 2.732 1 52.94 69 GLN B CA 1
ATOM 1404 C C . GLN B 1 69 ? 2.547 33.594 3.547 1 52.94 69 GLN B C 1
ATOM 1406 O O . GLN B 1 69 ? 1.456 34.094 3.268 1 52.94 69 GLN B O 1
ATOM 1411 N N . ASN B 1 70 ? 2.689 33.125 4.836 1 56.03 70 ASN B N 1
ATOM 1412 C CA . ASN B 1 70 ? 1.607 32.906 5.789 1 56.03 70 ASN B CA 1
ATOM 1413 C C . ASN B 1 70 ? 0.622 31.859 5.281 1 56.03 70 ASN B C 1
ATOM 1415 O O . ASN B 1 70 ? -0.55 31.875 5.66 1 56.03 70 ASN B O 1
ATOM 1419 N N . ALA B 1 71 ? 0.977 31.125 4.098 1 65.12 71 ALA B N 1
ATOM 1420 C CA . ALA B 1 71 ? -0.051 30.203 3.633 1 65.12 71 ALA B CA 1
ATOM 1421 C C . ALA B 1 71 ? 0.28 28.766 4.035 1 65.12 71 ALA B C 1
ATOM 1423 O O . ALA B 1 71 ? 1.412 28.312 3.861 1 65.12 71 ALA B O 1
ATOM 1424 N N . ILE B 1 72 ? -0.528 28.156 4.879 1 75.81 72 ILE B N 1
ATOM 1425 C CA . ILE B 1 72 ? -0.528 26.734 5.207 1 75.81 72 ILE B CA 1
ATOM 1426 C C . ILE B 1 72 ? -0.657 25.906 3.926 1 75.81 72 ILE B C 1
ATOM 1428 O O . ILE B 1 72 ? -1.61 26.078 3.164 1 75.81 72 ILE B O 1
ATOM 1432 N N . LYS B 1 73 ? 0.514 25.281 3.688 1 86.5 73 LYS B N 1
ATOM 1433 C CA . LYS B 1 73 ? 0.472 24.453 2.488 1 86.5 73 LYS B CA 1
ATOM 1434 C C . LYS B 1 73 ? 0.332 22.969 2.85 1 86.5 73 LYS B C 1
ATOM 1436 O O . LYS B 1 73 ? 1.102 22.453 3.66 1 86.5 73 LYS B O 1
ATOM 1441 N N . VAL B 1 74 ? -0.701 22.344 2.35 1 92.19 74 VAL B N 1
ATOM 1442 C CA . VAL B 1 74 ? -0.913 20.906 2.514 1 92.19 74 VAL B CA 1
ATOM 1443 C C . VAL B 1 74 ? 0.27 20.141 1.926 1 92.19 74 VAL B C 1
ATOM 1445 O O . VAL B 1 74 ? 0.761 20.469 0.846 1 92.19 74 VAL B O 1
ATOM 1448 N N . ARG B 1 75 ? 0.756 19.172 2.703 1 95.06 75 ARG B N 1
ATOM 1449 C CA . ARG B 1 75 ? 1.81 18.344 2.133 1 95.06 75 ARG B CA 1
ATOM 1450 C C . ARG B 1 75 ? 1.248 17.391 1.074 1 95.06 75 ARG B C 1
ATOM 1452 O O . ARG B 1 75 ? 0.394 16.562 1.372 1 95.06 75 ARG B O 1
ATOM 1459 N N . GLU B 1 76 ? 1.789 17.547 -0.092 1 97 76 GLU B N 1
ATOM 1460 C CA . GLU B 1 76 ? 1.378 16.703 -1.218 1 97 76 GLU B CA 1
ATOM 1461 C C . GLU B 1 76 ? 2.465 15.703 -1.588 1 97 76 GLU B C 1
ATOM 1463 O O . GLU B 1 76 ? 3.646 16.047 -1.646 1 97 76 GLU B O 1
ATOM 1468 N N . PHE B 1 77 ? 2.047 14.508 -1.771 1 98.06 77 PHE B N 1
ATOM 1469 C CA . PHE B 1 77 ? 2.939 13.484 -2.293 1 98.06 77 PHE B CA 1
ATOM 1470 C C . PHE B 1 77 ? 2.666 13.227 -3.771 1 98.06 77 PHE B C 1
ATOM 1472 O O . PHE B 1 77 ? 1.539 12.914 -4.156 1 98.06 77 PHE B O 1
ATOM 1479 N N . LYS B 1 78 ? 3.691 13.266 -4.539 1 98.19 78 LYS B N 1
ATOM 1480 C CA . LYS B 1 78 ? 3.5 13.203 -5.984 1 98.19 78 LYS B CA 1
ATOM 1481 C C . LYS B 1 78 ? 3.852 11.828 -6.535 1 98.19 78 LYS B C 1
ATOM 1483 O O . LYS B 1 78 ? 3.639 11.547 -7.715 1 98.19 78 LYS B O 1
ATOM 1488 N N . THR B 1 79 ? 4.434 10.945 -5.707 1 98.62 79 THR B N 1
ATOM 1489 C CA . THR B 1 79 ? 4.77 9.586 -6.125 1 98.62 79 THR B CA 1
ATOM 1490 C C . THR B 1 79 ? 4.344 8.578 -5.062 1 98.62 79 THR B C 1
ATOM 1492 O O . THR B 1 79 ? 4.336 8.891 -3.869 1 98.62 79 THR B O 1
ATOM 1495 N N . ALA B 1 80 ? 4.039 7.367 -5.547 1 98.62 80 ALA B N 1
ATOM 1496 C CA . ALA B 1 80 ? 3.779 6.285 -4.602 1 98.62 80 ALA B CA 1
ATOM 1497 C C . ALA B 1 80 ? 4.984 6.043 -3.695 1 98.62 80 ALA B C 1
ATOM 1499 O O . ALA B 1 80 ? 4.828 5.773 -2.502 1 98.62 80 ALA B O 1
ATOM 1500 N N . THR B 1 81 ? 6.152 6.172 -4.27 1 98.38 81 THR B N 1
ATOM 1501 C CA . THR B 1 81 ? 7.383 6.004 -3.502 1 98.38 81 THR B CA 1
ATOM 1502 C C . THR B 1 81 ? 7.438 6.996 -2.344 1 98.38 81 THR B C 1
ATOM 1504 O O . THR B 1 81 ? 7.84 6.645 -1.234 1 98.38 81 THR B O 1
ATOM 1507 N N . GLY B 1 82 ? 7.027 8.234 -2.607 1 98.19 82 GLY B N 1
ATOM 1508 C CA . GLY B 1 82 ? 6.992 9.234 -1.55 1 98.19 82 GLY B CA 1
ATOM 1509 C C . GLY B 1 82 ? 6.031 8.883 -0.429 1 98.19 82 GLY B C 1
ATOM 1510 O O . GLY B 1 82 ? 6.348 9.07 0.748 1 98.19 82 GLY B O 1
ATOM 1511 N N . VAL B 1 83 ? 4.898 8.352 -0.771 1 98.75 83 VAL B N 1
ATOM 1512 C CA . VAL B 1 83 ? 3.906 7.93 0.212 1 98.75 83 VAL B CA 1
ATOM 1513 C C . VAL B 1 83 ? 4.477 6.801 1.072 1 98.75 83 VAL B C 1
ATOM 1515 O O . VAL B 1 83 ? 4.426 6.867 2.303 1 98.75 83 VAL B O 1
ATOM 1518 N N . ILE B 1 84 ? 5.055 5.785 0.413 1 98.75 84 ILE B N 1
ATOM 1519 C CA . ILE B 1 84 ? 5.621 4.645 1.117 1 98.75 84 ILE B CA 1
ATOM 1520 C C . ILE B 1 84 ? 6.719 5.117 2.068 1 98.75 84 ILE B C 1
ATOM 1522 O O . ILE B 1 84 ? 6.75 4.719 3.236 1 98.75 84 ILE B O 1
ATOM 1526 N N . SER B 1 85 ? 7.598 6.012 1.587 1 98.44 85 SER B N 1
ATOM 1527 C CA . SER B 1 85 ? 8.719 6.496 2.389 1 98.44 85 SER B CA 1
ATOM 1528 C C . SER B 1 85 ? 8.227 7.23 3.633 1 98.44 85 SER B C 1
ATOM 1530 O O . SER B 1 85 ? 8.789 7.059 4.719 1 98.44 85 SER B O 1
ATOM 1532 N N . PHE B 1 86 ? 7.215 7.992 3.447 1 98.12 86 PHE B N 1
ATOM 1533 C CA . PHE B 1 86 ? 6.695 8.734 4.586 1 98.12 86 PHE B CA 1
ATOM 1534 C C . PHE B 1 86 ? 6.141 7.793 5.645 1 98.12 86 P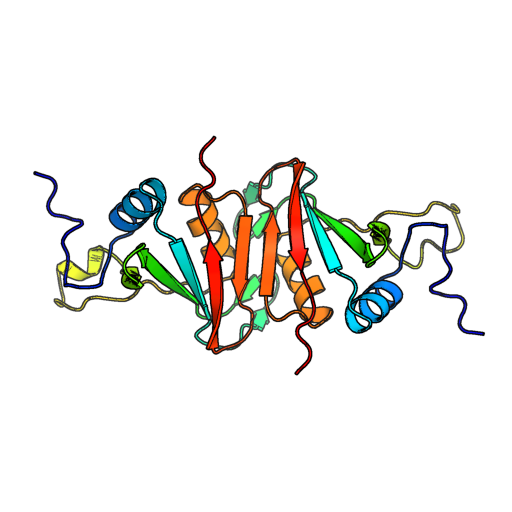HE B C 1
ATOM 1536 O O . PHE B 1 86 ? 6.453 7.926 6.832 1 98.12 86 PHE B O 1
ATOM 1543 N N . LEU B 1 87 ? 5.27 6.824 5.238 1 98.31 87 LEU B N 1
ATOM 1544 C CA . LEU B 1 87 ? 4.621 5.898 6.164 1 98.31 87 LEU B CA 1
ATOM 1545 C C . LEU B 1 87 ? 5.656 5.047 6.891 1 98.31 87 LEU B C 1
ATOM 1547 O O . LEU B 1 87 ? 5.598 4.898 8.117 1 98.31 87 LEU B O 1
ATOM 1551 N N . VAL B 1 88 ? 6.609 4.496 6.094 1 97.94 88 VAL B N 1
ATOM 1552 C CA . VAL B 1 88 ? 7.676 3.703 6.695 1 97.94 88 VAL B CA 1
ATOM 1553 C C . VAL B 1 88 ? 8.469 4.562 7.684 1 97.94 88 VAL B C 1
ATOM 1555 O O . VAL B 1 88 ? 8.773 4.121 8.797 1 97.94 88 VAL B O 1
ATOM 1558 N N . GLY B 1 89 ? 8.734 5.785 7.273 1 96.81 89 GLY B N 1
ATOM 1559 C CA . GLY B 1 89 ? 9.438 6.711 8.141 1 96.81 89 GLY B CA 1
ATOM 1560 C C . GLY B 1 89 ? 8.688 7.02 9.422 1 96.81 89 GLY B C 1
ATOM 1561 O O . GLY B 1 89 ? 9.289 7.32 10.453 1 96.81 89 GLY B O 1
ATOM 1562 N N . ALA B 1 90 ? 7.426 7.008 9.344 1 96.81 90 ALA B N 1
ATOM 1563 C CA . ALA B 1 90 ? 6.59 7.301 10.508 1 96.81 90 ALA B CA 1
ATOM 1564 C C . ALA B 1 90 ? 6.414 6.062 11.383 1 96.81 90 ALA B C 1
ATOM 1566 O O . ALA B 1 90 ? 5.754 6.121 12.422 1 96.81 90 ALA B O 1
ATOM 1567 N N . GLY B 1 91 ? 6.934 4.906 10.906 1 96.31 91 GLY B N 1
ATOM 1568 C CA . GLY B 1 91 ? 6.965 3.732 11.766 1 96.31 91 GLY B CA 1
ATOM 1569 C C . GLY B 1 91 ? 5.984 2.654 11.336 1 96.31 91 GLY B C 1
ATOM 1570 O O . GLY B 1 91 ? 5.867 1.619 12 1 96.31 91 GLY B O 1
ATOM 1571 N N . PHE B 1 92 ? 5.289 2.877 10.258 1 97.5 92 PHE B N 1
ATOM 1572 C CA . PHE B 1 92 ? 4.324 1.885 9.797 1 97.5 92 PHE B CA 1
ATOM 1573 C C . PHE B 1 92 ? 5.027 0.736 9.086 1 97.5 92 PHE B C 1
ATOM 1575 O O . PHE B 1 92 ? 5.969 0.956 8.32 1 97.5 92 PHE B O 1
ATOM 1582 N N . SER B 1 93 ? 4.535 -0.481 9.32 1 97.44 93 SER B N 1
ATOM 1583 C CA . SER B 1 93 ? 5.148 -1.666 8.727 1 97.44 93 SER B CA 1
ATOM 1584 C C . SER B 1 93 ? 4.473 -2.035 7.41 1 97.44 93 SER B C 1
ATOM 1586 O O . SER B 1 93 ? 4.867 -3 6.754 1 97.44 93 SER B O 1
ATOM 1588 N N . GLN B 1 94 ? 3.465 -1.353 7.059 1 98.19 94 GLN B N 1
ATOM 1589 C CA . GLN B 1 94 ? 2.768 -1.52 5.789 1 98.19 94 GLN B CA 1
ATOM 1590 C C . GLN B 1 94 ? 2.42 -0.168 5.172 1 98.19 94 GLN B C 1
ATOM 1592 O O . GLN B 1 94 ? 2.207 0.812 5.887 1 98.19 94 GLN B O 1
ATOM 1597 N N . ALA B 1 95 ? 2.408 -0.099 3.92 1 98.75 95 ALA B N 1
ATOM 1598 C CA . ALA B 1 95 ? 1.974 1.085 3.184 1 98.75 95 ALA B CA 1
ATOM 1599 C C . ALA B 1 95 ? 0.816 0.752 2.248 1 98.75 95 ALA B C 1
ATOM 1601 O O . ALA B 1 95 ? 0.993 0.03 1.263 1 98.75 95 ALA B O 1
ATOM 1602 N N . SER B 1 96 ? -0.338 1.216 2.6 1 98.75 96 SER B N 1
ATOM 1603 C CA . SER B 1 96 ? -1.507 1.082 1.735 1 98.75 96 SER B CA 1
ATOM 1604 C C . SER B 1 96 ? -1.757 2.359 0.941 1 98.75 96 SER B C 1
ATOM 1606 O O . SER B 1 96 ? -1.943 3.432 1.522 1 98.75 96 SER B O 1
ATOM 1608 N N . ILE B 1 97 ? -1.761 2.301 -0.318 1 98.88 97 ILE B N 1
ATOM 1609 C CA . ILE B 1 97 ? -1.879 3.461 -1.193 1 98.88 97 ILE B CA 1
ATOM 1610 C C . ILE B 1 97 ? -3.17 3.365 -2.006 1 98.88 97 ILE B C 1
ATOM 1612 O O . ILE B 1 97 ? -3.371 2.404 -2.75 1 98.88 97 ILE B O 1
ATOM 1616 N N . PRO B 1 98 ? -4.074 4.27 -1.801 1 98.88 98 PRO B N 1
ATOM 1617 C CA . PRO B 1 98 ? -5.23 4.312 -2.699 1 98.88 98 PRO B CA 1
ATOM 1618 C C . PRO B 1 98 ? -4.852 4.684 -4.129 1 98.88 98 PRO B C 1
ATOM 1620 O O . PRO B 1 98 ? -4.094 5.629 -4.348 1 98.88 98 PRO B O 1
ATOM 1623 N N . MET B 1 99 ? -5.383 3.98 -5.109 1 98.69 99 MET B N 1
ATOM 1624 C CA . MET B 1 99 ? -4.945 4.125 -6.496 1 98.69 99 MET B CA 1
ATOM 1625 C C . MET B 1 99 ? -6.09 4.605 -7.383 1 98.69 99 MET B C 1
ATOM 1627 O O . MET B 1 99 ? -6.059 4.418 -8.602 1 98.69 99 MET B O 1
ATOM 1631 N N . LYS B 1 100 ? -7.062 5.133 -6.793 1 98.19 100 LYS B N 1
ATOM 1632 C CA . LYS B 1 100 ? -8.18 5.773 -7.488 1 98.19 100 LYS B CA 1
ATOM 1633 C C . LYS B 1 100 ? -8.539 7.105 -6.836 1 98.19 100 LYS B C 1
ATOM 1635 O O . LYS B 1 100 ? -8.602 7.203 -5.609 1 98.19 100 LYS B O 1
ATOM 1640 N N . ASN B 1 101 ? -8.805 8.078 -7.684 1 98.56 101 ASN B N 1
ATOM 1641 C CA . ASN B 1 101 ? -9.25 9.367 -7.18 1 98.56 101 ASN B CA 1
ATOM 1642 C C . ASN B 1 101 ? -10.453 9.227 -6.25 1 98.56 101 ASN B C 1
ATOM 1644 O O . ASN B 1 101 ? -11.414 8.531 -6.582 1 98.56 101 ASN B O 1
ATOM 1648 N N . GLY B 1 102 ? -10.359 9.914 -5.113 1 98.25 102 GLY B N 1
ATOM 1649 C CA . GLY B 1 102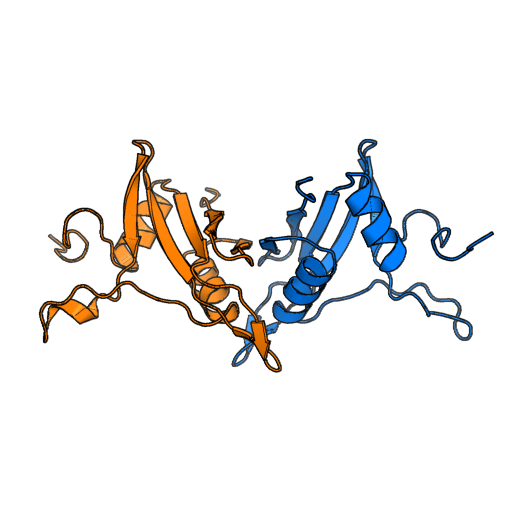 ? -11.484 9.914 -4.188 1 98.25 102 GLY B CA 1
ATOM 1650 C C . GLY B 1 102 ? -11.406 8.82 -3.146 1 98.25 102 GLY B C 1
ATOM 1651 O O . GLY B 1 102 ? -12.125 8.844 -2.148 1 98.25 102 GLY B O 1
ATOM 1652 N N . GLU B 1 103 ? -10.523 7.812 -3.338 1 98.31 103 GLU B N 1
ATOM 1653 C CA . GLU B 1 103 ? -10.391 6.703 -2.395 1 98.31 103 GLU B CA 1
ATOM 1654 C C . GLU B 1 103 ? -9.383 7.035 -1.294 1 98.31 103 GLU B C 1
ATOM 1656 O O . GLU B 1 103 ? -8.602 7.977 -1.425 1 98.31 103 GLU B O 1
ATOM 1661 N N . LYS B 1 104 ? -9.484 6.332 -0.143 1 98.62 104 LYS B N 1
ATOM 1662 C CA . LYS B 1 104 ? -8.57 6.52 0.978 1 98.62 104 LYS B CA 1
ATOM 1663 C C . LYS B 1 104 ? -8.188 5.18 1.6 1 98.62 104 LYS B C 1
ATOM 1665 O O . LYS B 1 104 ? -8.852 4.168 1.377 1 98.62 104 LYS B O 1
ATOM 1670 N N . THR B 1 105 ? -7.086 5.129 2.215 1 98.62 105 THR B N 1
ATOM 1671 C CA . THR B 1 105 ? -6.629 4.016 3.043 1 98.62 105 THR B CA 1
ATOM 1672 C C . THR B 1 105 ? -6.293 4.496 4.453 1 98.62 105 THR B C 1
ATOM 1674 O O . THR B 1 105 ? -6.094 5.691 4.676 1 98.62 105 THR B O 1
ATOM 1677 N N . SER B 1 106 ? -6.293 3.592 5.41 1 98.25 106 SER B N 1
ATOM 1678 C CA . SER B 1 106 ? -6.043 3.939 6.805 1 98.25 106 SER B CA 1
ATOM 1679 C C . SER B 1 106 ? -4.941 3.07 7.402 1 98.25 106 SER B C 1
ATOM 1681 O O . SER B 1 106 ? -4.844 1.881 7.09 1 98.25 106 SER B O 1
ATOM 1683 N N . HIS B 1 107 ? -4.172 3.658 8.25 1 98.31 107 HIS B N 1
ATOM 1684 C CA . HIS B 1 107 ? -3.051 3.01 8.922 1 98.31 107 HIS B CA 1
ATOM 1685 C C . HIS B 1 107 ? -3.094 3.254 10.422 1 98.31 107 HIS B C 1
ATOM 1687 O O . HIS B 1 107 ? -3.475 4.34 10.875 1 98.31 107 HIS B O 1
ATOM 1693 N N . ARG B 1 108 ? -2.732 2.273 11.195 1 97.25 108 ARG B N 1
ATOM 1694 C CA . ARG B 1 108 ? -2.514 2.367 12.633 1 97.25 108 ARG B CA 1
ATOM 1695 C C . ARG B 1 108 ? -1.192 1.719 13.031 1 97.25 108 ARG B C 1
ATOM 1697 O O . ARG B 1 108 ? -0.838 0.655 12.516 1 97.25 108 ARG B O 1
ATOM 1704 N N . LEU B 1 109 ? -0.593 2.395 13.914 1 96.12 109 LEU B N 1
ATOM 1705 C CA . LEU B 1 109 ? 0.599 1.758 14.469 1 96.12 109 LEU B CA 1
ATOM 1706 C C . LEU B 1 109 ? 0.222 0.576 15.352 1 96.12 109 LEU B C 1
ATOM 1708 O O . LEU B 1 109 ? -0.765 0.636 16.094 1 96.12 109 LEU B O 1
ATOM 1712 N N . VAL B 1 110 ? 0.902 -0.534 15.039 1 82.19 110 VAL B N 1
ATOM 1713 C CA . VAL B 1 110 ? 0.682 -1.701 15.883 1 82.19 110 VAL B CA 1
ATOM 1714 C C . VAL B 1 110 ? 1.692 -1.708 17.031 1 82.19 110 VAL B C 1
ATOM 1716 O O . VAL B 1 110 ? 2.893 -1.522 16.812 1 82.19 110 VAL B O 1
ATOM 1719 N N . SER B 1 111 ? 1.22 -1.43 18.234 1 65.06 111 SER B N 1
ATOM 1720 C CA . SER B 1 111 ? 2.078 -1.454 19.406 1 65.06 111 SER B CA 1
ATOM 1721 C C . SER B 1 111 ? 2.76 -2.809 19.562 1 65.06 111 SER B C 1
ATOM 1723 O O . SER B 1 111 ? 2.152 -3.85 19.312 1 65.06 111 SER B O 1
ATOM 1725 N N . ASP B 1 112 ? 4.16 -2.893 19.516 1 51.06 112 ASP B N 1
ATOM 1726 C CA . ASP B 1 112 ? 4.82 -4.113 19.969 1 51.06 112 ASP B CA 1
ATOM 1727 C C . ASP B 1 112 ? 4.242 -4.594 21.297 1 51.06 112 ASP B C 1
ATOM 1729 O O . ASP B 1 112 ? 3.783 -3.783 22.109 1 51.06 112 ASP B O 1
#

Nearest PDB structures (foldseek):
  8otz-assembly1_Y  TM=2.447E-01  e=1.218E+00  Bos taurus
  8j07-assembly1_3B  TM=2.541E-01  e=2.633E+00  Homo sapiens
  7rro-assembly1_W  TM=2.195E-01  e=3.146E+00  Bos taurus
  8iyj-assembly1_O5  TM=2.273E-01  e=6.804E+00  Mus musculus
  8i7o-assembly1_G2  TM=1.596E-01  e=4.766E+00  Mus musculus

Sequence (224 aa):
MNLTTDLEPNVITEQGLRELAEKGHMVEVLCQADPERKGPSWYGLWIMRTVGADGKEKLLVTARTRLTQNAIKVREFKTATGVISFLVGAGFSQASIPMKNGEKTSHRLVSDMNLTTDLEPNVITEQGLRELAEKGHMVEVLCQADPERKGPSWYGLWIMRTVGADGKEKLLVTARTRLTQNAIKVREFKTATGVISFLVGAGFSQASIPMKNGEKTSHRLVSD

Foldseek 3Di:
DPPQQPPPPQAGELVRVLVVLVVWWKKKKAFAAQWDDDPPWIFGKIWMWTQDPVRRIHTYFHRPPDDDPPDTHGDIDTTPVSQVVSCVVSPFPDGDHDRHHGDMDMDHDDDD/DPPQQPPPPQAGELVRVLVVLVVWWKKKKAFAAAWDDDPPWIFGKIWMWTQDPVRRIHTYFHSVVCPDPNDTHGDIDTTPVSQVVSCVVSPFPDGDHDRHHGDMDMDHDDDD

Secondary structure (DSSP, 8-state):
---TT--STTEE-HHHHHHHHHTT-EEEEEEEEEEEEETTEEEEEEEEEEE-TT--EEEEB-S---TTT----B--EEEHHHHHHHHHHTT-SEEEEE-STT-EEEE-----/--GGG--STTEE-HHHHHHHHHTT-EEEEEEEEEEEEETTEEEEEEEEEEE-TT--EEEEB-GGGGTSS---PBP-EEEHHHHHHHHHHTT-SEEEEE-STT-EEEE-----

Radius of gyration: 19.64 Å; Cα contacts (8 Å, |Δi|>4): 491; chains: 2; bounding box: 37×62×48 Å